Protein AF-A0A080WL32-F1 (afdb_monomer_lite)

Radius of gyration: 19.55 Å; chains: 1; bounding box: 49×32×61 Å

Foldseek 3Di:
DDPVPDEDPPDCVRQDDDDDDDDPFWDDWDFDPDDFAPPCVVVPCVPVPCRRTHDDDADPLQVQLCVCVVVVHQRDLPGLHQPDPNTGPDDLLSLLVSLLSVLVSLLVSVVVLLVVVVVVDPDDDDDPLDDPVVLVVLSVVLVVCSVVVVSVVSNVSSVVSSVSSSVVVVVSVVVVVPPDDPDD

Structure (mmCIF, N/CA/C/O backbone):
data_AF-A0A080WL32-F1
#
_entry.id   AF-A0A080WL32-F1
#
loop_
_atom_site.group_PDB
_atom_site.id
_atom_site.type_symbol
_atom_site.label_atom_id
_atom_site.label_alt_id
_atom_site.label_comp_id
_atom_site.label_asym_id
_atom_site.label_entity_id
_atom_site.label_seq_id
_atom_site.pdbx_PDB_ins_code
_atom_site.Cartn_x
_atom_site.Cartn_y
_atom_site.Cartn_z
_atom_site.occupancy
_atom_site.B_iso_or_equiv
_atom_site.auth_seq_id
_atom_site.auth_comp_id
_atom_site.auth_asym_id
_atom_site.auth_atom_id
_atom_site.pdbx_PDB_model_num
ATOM 1 N N . MET A 1 1 ? -21.936 8.148 -13.405 1.00 47.22 1 MET A N 1
ATOM 2 C CA . MET A 1 1 ? -22.671 8.215 -14.680 1.00 47.22 1 MET A CA 1
ATOM 3 C C . MET A 1 1 ? -23.287 9.597 -14.719 1.00 47.22 1 MET A C 1
ATOM 5 O O . MET A 1 1 ? -24.004 9.913 -13.778 1.00 47.22 1 MET A O 1
ATOM 9 N N . SER A 1 2 ? -22.956 10.442 -15.697 1.00 57.31 2 SER A N 1
ATOM 10 C CA . SER A 1 2 ? -23.552 11.784 -15.753 1.00 57.31 2 SER A CA 1
ATOM 11 C C . SER A 1 2 ? -25.041 11.688 -16.091 1.00 57.31 2 SER A C 1
ATOM 13 O O . SER A 1 2 ? -25.477 10.705 -16.697 1.00 57.31 2 SER A O 1
ATOM 15 N N . ASP A 1 3 ? -25.812 12.727 -15.767 1.00 60.00 3 ASP A N 1
ATOM 16 C CA . ASP A 1 3 ? -27.260 12.803 -16.043 1.00 60.00 3 ASP A CA 1
ATOM 17 C C . ASP A 1 3 ? -27.621 12.666 -17.539 1.00 60.00 3 ASP A C 1
ATOM 19 O O . ASP A 1 3 ? -28.784 12.504 -17.901 1.00 60.00 3 ASP A O 1
ATOM 23 N N . TRP A 1 4 ? -26.616 12.687 -18.419 1.00 64.69 4 TRP A N 1
ATOM 24 C CA . TRP A 1 4 ? -26.731 12.528 -19.870 1.00 64.69 4 TRP A CA 1
ATOM 25 C C . TRP A 1 4 ? -26.399 11.111 -20.363 1.00 64.69 4 TRP A C 1
ATOM 27 O O . TRP A 1 4 ? -26.363 10.877 -21.569 1.00 64.69 4 TRP A O 1
ATOM 37 N N . GLY A 1 5 ? -26.117 10.168 -19.458 1.00 66.19 5 GLY A N 1
ATOM 38 C CA . GLY A 1 5 ? -25.730 8.798 -19.808 1.00 66.19 5 GLY A CA 1
ATOM 39 C C . GLY A 1 5 ? -24.307 8.665 -20.366 1.00 66.19 5 GLY A C 1
ATOM 40 O O . GLY A 1 5 ? -23.972 7.620 -20.920 1.00 66.19 5 GLY A O 1
ATOM 41 N N . SER A 1 6 ? -23.462 9.695 -20.223 1.00 69.31 6 SER A N 1
ATOM 42 C CA . SER A 1 6 ? -22.046 9.629 -20.608 1.00 69.31 6 SER A CA 1
ATOM 43 C C . SER A 1 6 ? -21.233 8.872 -19.555 1.00 69.31 6 SER A C 1
ATOM 45 O O . SER A 1 6 ? -21.452 9.024 -18.347 1.00 69.31 6 SER A O 1
ATOM 47 N N . HIS A 1 7 ? -20.272 8.076 -20.021 1.00 72.69 7 HIS A N 1
ATOM 48 C CA . HIS A 1 7 ? -19.277 7.386 -19.207 1.00 72.69 7 HIS A CA 1
ATOM 49 C C . HIS A 1 7 ? -17.917 7.387 -19.916 1.00 72.69 7 HIS A C 1
ATOM 51 O O . HIS A 1 7 ? -17.834 7.567 -21.130 1.00 72.69 7 HIS A O 1
ATOM 57 N N . GLY A 1 8 ? -16.840 7.136 -19.168 1.00 70.00 8 GLY A N 1
ATOM 58 C CA . GLY A 1 8 ? -15.485 7.040 -19.727 1.00 70.00 8 GLY A CA 1
ATOM 59 C C . GLY A 1 8 ? -14.805 8.383 -20.006 1.00 70.00 8 GLY A C 1
ATOM 60 O O . GLY A 1 8 ? -13.678 8.401 -20.494 1.00 70.00 8 GLY A O 1
ATOM 61 N N . ASP A 1 9 ? -15.451 9.499 -19.669 1.00 68.38 9 ASP A N 1
ATOM 62 C CA . ASP A 1 9 ? -14.756 10.764 -19.466 1.00 68.38 9 ASP A CA 1
ATOM 63 C C . ASP A 1 9 ? -14.094 10.771 -18.071 1.00 68.38 9 ASP A C 1
ATOM 65 O O . ASP A 1 9 ? -14.461 10.016 -17.168 1.00 68.38 9 ASP A O 1
ATOM 69 N N . GLY A 1 10 ? -13.070 11.601 -17.882 1.00 72.12 10 GLY A N 1
ATOM 70 C CA . GLY A 1 10 ? -12.369 11.719 -16.599 1.00 72.12 10 GLY A CA 1
ATOM 71 C C . GLY A 1 10 ? -13.182 12.423 -15.505 1.00 72.12 10 GLY A C 1
ATOM 72 O O . GLY A 1 10 ? -12.593 12.879 -14.526 1.00 72.12 10 GLY A O 1
ATOM 73 N N . HIS A 1 11 ? -14.500 12.590 -15.676 1.00 75.31 11 HIS A N 1
ATOM 74 C CA . HIS A 1 11 ? -15.329 13.315 -14.722 1.00 75.31 11 HIS A CA 1
ATOM 75 C C . HIS A 1 11 ? -15.424 12.543 -13.391 1.00 75.31 11 HIS A C 1
ATOM 77 O O . HIS A 1 11 ? -15.569 11.316 -13.402 1.00 75.31 11 HIS A O 1
ATOM 83 N N . PRO A 1 12 ? -15.374 13.219 -12.227 1.00 73.19 12 PRO A N 1
ATOM 84 C CA . PRO A 1 12 ? -15.515 12.582 -10.915 1.00 73.19 12 PRO A CA 1
ATOM 85 C C . PRO A 1 12 ? -16.736 11.666 -10.791 1.00 73.19 12 PRO A C 1
ATOM 87 O O . PRO A 1 12 ? -16.605 10.539 -10.322 1.00 73.19 12 PRO A O 1
ATOM 90 N N . ASP A 1 13 ? -17.892 12.087 -11.304 1.00 72.69 13 ASP A N 1
ATOM 91 C CA . ASP A 1 13 ? -19.131 11.288 -11.272 1.00 72.69 13 ASP A CA 1
ATOM 92 C C . ASP A 1 13 ? -19.049 9.997 -12.096 1.00 72.69 13 ASP A C 1
ATOM 94 O O . ASP A 1 13 ? -19.879 9.099 -11.951 1.00 72.69 13 ASP A O 1
ATOM 98 N N . ASN A 1 14 ? -18.065 9.899 -12.987 1.00 74.31 14 ASN A N 1
ATOM 99 C CA . ASN A 1 14 ? -17.847 8.762 -13.875 1.00 74.31 14 ASN A CA 1
ATOM 100 C C . ASN A 1 14 ? -16.640 7.909 -13.466 1.00 74.31 14 ASN A C 1
ATOM 102 O O . ASN A 1 14 ? -16.443 6.834 -14.029 1.00 74.31 14 ASN A O 1
ATOM 106 N N . THR A 1 15 ? -15.860 8.356 -12.478 1.00 78.25 15 THR A N 1
ATOM 107 C CA . THR A 1 15 ? -14.614 7.704 -12.036 1.00 78.25 15 THR A CA 1
ATOM 108 C C . THR A 1 15 ? -14.616 7.331 -10.553 1.00 78.25 15 THR A C 1
ATOM 110 O O . THR A 1 15 ? -13.933 6.382 -10.159 1.00 78.25 15 THR A O 1
ATOM 113 N N . ARG A 1 16 ? -15.406 8.022 -9.720 1.00 84.88 16 ARG A N 1
ATOM 114 C CA . ARG A 1 16 ? -15.583 7.702 -8.300 1.00 84.88 16 ARG A CA 1
ATOM 115 C C . ARG A 1 16 ? -16.591 6.576 -8.144 1.00 84.88 16 ARG A C 1
ATOM 117 O O . ARG A 1 16 ? -17.715 6.653 -8.628 1.00 84.88 16 ARG A O 1
ATOM 124 N N . THR A 1 17 ? -16.187 5.525 -7.446 1.00 85.38 17 THR A N 1
ATOM 125 C CA . THR A 1 17 ? -17.046 4.389 -7.107 1.00 85.38 17 THR A CA 1
ATOM 126 C C . THR A 1 17 ? -16.922 4.128 -5.609 1.00 85.38 17 THR A C 1
ATOM 128 O O . THR A 1 17 ? -15.795 4.075 -5.113 1.00 85.38 17 THR A O 1
ATOM 131 N N . PRO A 1 18 ? -18.036 3.982 -4.871 1.00 88.12 18 PRO A N 1
ATOM 132 C CA . PRO A 1 18 ? -17.981 3.599 -3.466 1.00 88.12 18 PRO A CA 1
ATOM 133 C C . PRO A 1 18 ? -17.293 2.238 -3.290 1.00 88.12 18 PRO A C 1
ATOM 135 O O . PRO A 1 18 ? -17.613 1.282 -3.996 1.00 88.12 18 PRO A O 1
ATOM 138 N N . LEU A 1 19 ? -16.382 2.141 -2.320 1.00 90.06 19 LEU A N 1
ATOM 139 C CA . LEU A 1 19 ? -15.723 0.897 -1.921 1.00 90.06 19 LEU A CA 1
ATOM 140 C C . LEU A 1 19 ? -16.109 0.563 -0.478 1.00 90.06 19 LEU A C 1
ATOM 142 O O . LEU A 1 19 ? -15.916 1.375 0.424 1.00 90.06 19 LEU A O 1
ATOM 146 N N . ILE A 1 20 ? -16.629 -0.645 -0.258 1.00 90.38 20 ILE A N 1
ATOM 147 C CA . ILE A 1 20 ? -16.941 -1.176 1.073 1.00 90.38 20 ILE A CA 1
ATOM 148 C C . ILE A 1 20 ? -16.143 -2.460 1.263 1.00 90.38 20 ILE A C 1
ATOM 150 O O . ILE A 1 20 ? -16.181 -3.350 0.415 1.00 90.38 20 ILE A O 1
ATOM 154 N N . VAL A 1 21 ? -15.438 -2.559 2.388 1.00 91.94 21 VAL A N 1
ATOM 155 C CA . VAL A 1 21 ? -14.593 -3.706 2.731 1.00 91.94 21 VAL A CA 1
ATOM 156 C C . VAL A 1 21 ? -15.026 -4.231 4.098 1.00 91.94 21 VAL A C 1
ATOM 158 O O . VAL A 1 21 ? -15.239 -3.451 5.025 1.00 91.94 21 VAL A O 1
ATOM 161 N N . TRP A 1 22 ? -15.180 -5.547 4.232 1.00 94.06 22 TRP A N 1
ATOM 162 C CA . TRP A 1 22 ? -15.582 -6.202 5.478 1.00 94.06 22 TRP A CA 1
ATOM 163 C C . TRP A 1 22 ? -14.913 -7.573 5.606 1.00 94.06 22 TRP A C 1
ATOM 165 O O . TRP A 1 22 ? -14.520 -8.180 4.613 1.00 94.06 22 TRP A O 1
ATOM 175 N N . GLY A 1 23 ? -14.783 -8.068 6.835 1.00 93.94 23 GLY A N 1
ATOM 176 C CA . GLY A 1 23 ? -14.162 -9.360 7.125 1.00 93.94 23 GLY A CA 1
ATOM 177 C C . GLY A 1 23 ? -13.285 -9.313 8.372 1.00 93.94 23 GLY A C 1
ATOM 178 O O . GLY A 1 23 ? -13.064 -8.253 8.952 1.00 93.94 23 GLY A O 1
ATOM 179 N N . SER A 1 24 ? -12.782 -10.471 8.798 1.00 90.12 24 SER A N 1
ATOM 180 C CA . SER A 1 24 ? -11.979 -10.604 10.023 1.00 90.12 24 SER A CA 1
ATOM 181 C C . SER A 1 24 ? -10.596 -9.951 9.937 1.00 90.12 24 SER A C 1
ATOM 183 O O . SER A 1 24 ? -10.067 -9.541 10.964 1.00 90.12 24 SER A O 1
ATOM 185 N N . GLY A 1 25 ? -10.018 -9.845 8.736 1.00 92.88 25 GLY A N 1
ATOM 186 C CA . GLY A 1 25 ? -8.729 -9.182 8.492 1.00 92.88 25 GLY A CA 1
ATOM 187 C C . GLY A 1 25 ? -8.828 -7.672 8.253 1.00 92.88 25 GLY A C 1
ATOM 188 O O . GLY A 1 25 ? -7.810 -7.012 8.049 1.00 92.88 25 GLY A O 1
ATOM 189 N N . VAL A 1 26 ? -10.042 -7.115 8.261 1.00 96.50 26 VAL A N 1
ATOM 190 C CA . VAL A 1 26 ? -10.308 -5.713 7.920 1.00 96.50 26 VAL A CA 1
ATOM 191 C C . VAL A 1 26 ? -10.384 -4.874 9.193 1.00 96.50 26 VAL A C 1
ATOM 193 O O . VAL A 1 26 ? -10.956 -5.290 10.203 1.00 96.50 26 VAL A O 1
ATOM 196 N N . ALA A 1 27 ? -9.801 -3.678 9.157 1.00 95.62 27 ALA A N 1
ATOM 197 C CA . ALA A 1 27 ? -9.862 -2.736 10.263 1.00 95.62 27 ALA A CA 1
ATOM 198 C C . ALA A 1 27 ? -11.316 -2.342 10.559 1.00 95.62 27 ALA A C 1
ATOM 200 O O . ALA A 1 27 ? -12.125 -2.128 9.655 1.00 95.62 27 ALA A O 1
ATOM 201 N N . LYS A 1 28 ? -11.654 -2.204 11.846 1.00 94.75 28 LYS A N 1
ATOM 202 C CA . LYS A 1 28 ? -12.970 -1.685 12.232 1.00 94.75 28 LYS A CA 1
ATOM 203 C C . LYS A 1 28 ? -13.110 -0.219 11.797 1.00 94.75 28 LYS A C 1
ATOM 205 O O . LYS A 1 28 ? -12.125 0.519 11.886 1.00 94.75 28 LYS A O 1
ATOM 210 N N . PRO A 1 29 ? -14.323 0.229 11.417 1.00 93.06 29 PRO A N 1
ATOM 211 C CA . PRO A 1 29 ? -14.561 1.625 11.083 1.00 93.06 29 PRO A CA 1
ATOM 212 C C . PRO A 1 29 ? -14.143 2.549 12.227 1.00 93.06 29 PRO A C 1
ATOM 214 O O . PRO A 1 29 ? -14.486 2.318 13.390 1.00 93.06 29 PRO A O 1
ATOM 217 N N . ARG A 1 30 ? -13.411 3.614 11.897 1.00 93.75 30 ARG A N 1
ATOM 218 C CA . ARG A 1 30 ? -13.111 4.689 12.844 1.00 93.75 30 ARG A CA 1
ATOM 219 C C . ARG A 1 30 ? -14.250 5.693 12.805 1.00 93.75 30 ARG A C 1
ATOM 221 O O . ARG A 1 30 ? -14.601 6.170 11.732 1.00 93.75 30 ARG A O 1
ATOM 228 N N . THR A 1 31 ? -14.801 6.031 13.964 1.00 94.75 31 THR A N 1
ATOM 229 C CA . THR A 1 31 ? -15.885 7.013 14.080 1.00 94.75 31 THR A CA 1
ATOM 230 C C . THR A 1 31 ? -15.408 8.280 14.775 1.00 94.75 31 THR A C 1
ATOM 232 O O . THR A 1 31 ? -14.617 8.225 15.723 1.00 94.75 31 THR A O 1
ATOM 235 N N . ALA A 1 32 ? -15.898 9.433 14.326 1.00 93.00 32 ALA A N 1
ATOM 236 C CA . ALA A 1 32 ? -15.681 10.689 15.032 1.00 93.00 32 ALA A CA 1
ATOM 237 C C . ALA A 1 32 ? -16.458 10.686 16.358 1.00 93.00 32 ALA A C 1
ATOM 239 O O . ALA A 1 32 ? -17.593 10.221 16.431 1.00 93.00 32 ALA A O 1
ATOM 240 N N . LYS A 1 33 ? -15.849 11.212 17.429 1.00 90.38 33 LYS A N 1
ATOM 241 C CA . LYS A 1 33 ? -16.527 11.356 18.733 1.00 90.38 33 LYS A CA 1
ATOM 242 C C . LYS A 1 33 ? -17.577 12.470 18.729 1.00 90.38 33 LYS A C 1
ATOM 244 O O . LYS A 1 33 ? -18.491 12.451 19.545 1.00 90.38 33 LYS A O 1
ATOM 249 N N . SER A 1 34 ? -17.419 13.453 17.848 1.00 90.19 34 SER A N 1
ATOM 250 C CA . SER A 1 34 ? -18.315 14.595 17.703 1.00 90.19 34 SER A CA 1
ATOM 251 C C . SER A 1 34 ? -18.164 15.182 16.304 1.00 90.19 34 SER A C 1
ATOM 253 O O . SER A 1 34 ? -17.036 15.321 15.829 1.00 90.19 34 SER A O 1
ATOM 255 N N . GLY A 1 35 ? -19.272 15.599 15.694 1.00 88.12 35 GLY A N 1
ATOM 256 C CA . GLY A 1 35 ? -19.263 16.252 14.384 1.00 88.12 35 GLY A CA 1
ATOM 257 C C . GLY A 1 35 ? -19.033 15.285 13.220 1.00 88.12 35 GLY A C 1
ATOM 258 O O . GLY A 1 35 ? -19.137 14.069 13.381 1.00 88.12 35 GLY A O 1
ATOM 259 N N . LYS A 1 36 ? -18.735 15.853 12.047 1.00 92.00 36 LYS A N 1
ATOM 260 C CA . LYS A 1 36 ? -18.409 15.087 10.841 1.00 92.00 36 LYS A CA 1
ATOM 261 C C . LYS A 1 36 ? -16.982 14.554 10.916 1.00 92.00 36 LYS A C 1
ATOM 263 O O . LYS A 1 36 ? -16.066 15.270 11.322 1.00 92.00 36 LYS A O 1
ATOM 268 N N . ALA A 1 37 ? -16.806 13.302 10.524 1.00 94.31 37 ALA A N 1
ATOM 269 C CA . ALA A 1 37 ? -15.501 12.701 10.335 1.00 94.31 37 ALA A CA 1
ATOM 270 C C . ALA A 1 37 ? -14.790 13.307 9.103 1.00 94.31 37 ALA A C 1
ATOM 272 O O . ALA A 1 37 ? -15.456 13.836 8.210 1.00 94.31 37 ALA A O 1
ATOM 273 N N . PRO A 1 38 ? -13.447 13.243 9.042 1.00 93.00 38 PRO A N 1
ATOM 274 C CA . PRO A 1 38 ? -12.688 13.699 7.881 1.00 93.00 38 PRO A CA 1
ATOM 275 C C . PRO A 1 38 ? -13.017 12.924 6.604 1.00 93.00 38 PRO A C 1
ATOM 277 O O . PRO A 1 38 ? -13.355 11.737 6.657 1.00 93.00 38 PRO A O 1
ATOM 280 N N . GLY A 1 39 ? -12.823 13.585 5.463 1.00 90.38 39 GLY A N 1
ATOM 281 C CA . GLY A 1 39 ? -13.021 13.003 4.138 1.00 90.38 39 GLY A CA 1
ATOM 282 C C . GLY A 1 39 ? -14.447 13.168 3.616 1.00 90.38 39 GLY A C 1
ATOM 283 O O . GLY A 1 39 ? -14.837 12.480 2.692 1.00 90.38 39 GLY A O 1
ATOM 284 N N . HIS A 1 40 ? -15.252 14.057 4.191 1.00 92.12 40 HIS A N 1
ATOM 285 C CA . HIS A 1 40 ? -16.616 14.348 3.727 1.00 92.12 40 HIS A CA 1
ATOM 286 C C . HIS A 1 40 ? -16.802 15.810 3.293 1.00 92.12 40 HIS A C 1
ATOM 288 O O . HIS A 1 40 ? -17.923 16.254 3.040 1.00 92.12 40 HIS A O 1
ATOM 294 N N . GLU A 1 41 ? -15.713 16.576 3.221 1.00 91.75 41 GLU A N 1
ATOM 295 C CA . GLU A 1 41 ? -15.709 18.020 2.976 1.00 91.75 41 GLU A CA 1
ATOM 296 C C . GLU A 1 41 ? -16.177 18.379 1.558 1.00 91.75 41 GLU A C 1
ATOM 298 O O . GLU A 1 41 ? -16.667 19.483 1.333 1.00 91.75 41 GLU A O 1
ATOM 303 N N . ASP A 1 42 ? -16.066 17.440 0.615 1.00 90.12 42 ASP A N 1
ATOM 304 C CA . ASP A 1 42 ? -16.471 17.613 -0.783 1.00 90.12 42 ASP A CA 1
ATOM 305 C C . ASP A 1 42 ? -17.981 17.443 -1.025 1.00 90.12 42 ASP A C 1
ATOM 307 O O . ASP A 1 42 ? -18.451 17.664 -2.139 1.00 90.12 42 ASP A O 1
ATOM 311 N N . GLY A 1 43 ? -18.746 17.036 -0.006 1.00 89.88 43 GLY A N 1
ATOM 312 C CA . GLY A 1 43 ? -20.194 16.833 -0.095 1.00 89.88 43 GLY A CA 1
ATOM 313 C C . GLY A 1 43 ? -20.640 15.621 -0.924 1.00 89.88 43 GLY A C 1
ATOM 314 O O . GLY A 1 43 ? -21.838 15.335 -0.944 1.00 89.88 43 GLY A O 1
ATOM 315 N N . PHE A 1 44 ? -19.713 14.877 -1.543 1.00 87.25 44 PHE A N 1
ATOM 316 C CA . PHE A 1 44 ? -20.013 13.769 -2.463 1.00 87.25 44 PHE A CA 1
ATOM 317 C C . PHE A 1 44 ? -20.821 12.646 -1.804 1.00 87.25 44 PHE A C 1
ATOM 319 O O . PHE A 1 44 ? -21.657 12.019 -2.438 1.00 87.25 44 PHE A O 1
ATOM 326 N N . SER A 1 45 ? -20.579 12.409 -0.517 1.00 90.19 45 SER A N 1
ATOM 327 C CA . SER A 1 45 ? -21.221 11.353 0.271 1.00 90.19 45 SER A CA 1
ATOM 328 C C . SER A 1 45 ? -22.221 11.905 1.296 1.00 90.19 45 SER A C 1
ATOM 330 O O . SER A 1 45 ? -22.405 11.313 2.361 1.00 90.19 45 SER A O 1
ATOM 332 N N . SER A 1 46 ? -22.774 13.098 1.061 1.00 90.06 46 SER A N 1
ATOM 333 C CA . SER A 1 46 ? -23.624 13.794 2.040 1.00 90.06 46 SER A CA 1
ATOM 334 C C . SER A 1 46 ? -24.963 13.093 2.299 1.00 90.06 46 SER A C 1
ATOM 336 O O . SER A 1 46 ? -25.519 13.215 3.389 1.00 90.06 46 SER A O 1
ATOM 338 N N . ASP A 1 47 ? -25.449 12.321 1.334 1.00 91.56 47 ASP A N 1
ATOM 339 C CA . ASP A 1 47 ? -26.700 11.564 1.360 1.00 91.56 47 ASP A CA 1
ATOM 340 C C . ASP A 1 47 ? -26.535 10.116 1.855 1.00 91.56 47 ASP A C 1
ATOM 342 O O . ASP A 1 47 ? -27.526 9.440 2.127 1.00 91.56 47 ASP A O 1
ATOM 346 N N . TRP A 1 48 ? -25.298 9.641 2.043 1.00 91.31 48 TRP A N 1
ATOM 347 C CA . TRP A 1 48 ? -25.022 8.256 2.453 1.00 91.31 48 TRP A CA 1
ATOM 348 C C . TRP A 1 48 ? -25.316 7.989 3.931 1.00 91.31 48 TRP A C 1
ATOM 350 O O . TRP A 1 48 ? -25.362 6.834 4.339 1.00 91.31 48 TRP A O 1
ATOM 360 N N . GLN A 1 49 ? -25.497 9.041 4.741 1.00 93.19 49 GLN A N 1
ATOM 361 C CA . GLN A 1 49 ? -25.703 8.952 6.197 1.00 93.19 49 GLN A CA 1
ATOM 362 C C . GLN A 1 49 ? -24.522 8.291 6.944 1.00 93.19 49 GLN A C 1
ATOM 364 O O . GLN A 1 49 ? -24.687 7.708 8.014 1.00 93.19 49 GLN A O 1
ATOM 369 N N . LEU A 1 50 ? -23.310 8.404 6.387 1.00 93.31 50 LEU A N 1
ATOM 370 C CA . LEU A 1 50 ? -22.066 7.840 6.934 1.00 93.31 50 LEU A CA 1
ATOM 371 C C . LEU A 1 50 ? -21.049 8.911 7.356 1.00 93.31 50 LEU A C 1
ATOM 373 O O . LEU A 1 50 ? -19.900 8.586 7.623 1.00 93.31 50 LEU A O 1
ATOM 377 N N . ASP A 1 51 ? -21.459 10.175 7.459 1.00 94.00 51 ASP A N 1
ATOM 378 C CA . ASP A 1 51 ? -20.578 11.318 7.747 1.00 94.00 51 ASP A CA 1
ATOM 379 C C . ASP A 1 51 ? -19.934 11.301 9.146 1.00 94.00 51 ASP A C 1
ATOM 381 O O . ASP A 1 51 ? -19.055 12.107 9.437 1.00 94.00 51 ASP A O 1
ATOM 385 N N . HIS A 1 52 ? -20.343 10.376 10.013 1.00 94.75 52 HIS A N 1
ATOM 386 C CA . HIS A 1 52 ? -19.752 10.113 11.326 1.00 94.75 52 HIS A CA 1
ATOM 387 C C . HIS A 1 52 ? -18.612 9.072 11.287 1.00 94.75 52 HIS A C 1
ATOM 389 O O . HIS A 1 52 ? -17.934 8.867 12.300 1.00 94.75 52 HIS A O 1
ATOM 395 N N . ILE A 1 53 ? -18.389 8.412 10.145 1.00 94.62 53 ILE A N 1
ATOM 396 C CA . ILE A 1 53 ? -17.341 7.407 9.913 1.00 94.62 53 ILE A CA 1
ATOM 397 C C . ILE A 1 53 ? -16.240 8.036 9.061 1.00 94.62 53 ILE A C 1
ATOM 399 O O . ILE A 1 53 ? -16.527 8.756 8.125 1.00 94.62 53 ILE A O 1
ATOM 403 N N . TYR A 1 54 ? -14.969 7.770 9.357 1.00 94.31 54 TYR A N 1
ATOM 404 C CA . TYR A 1 54 ? -13.863 8.288 8.545 1.00 94.31 54 TYR A CA 1
ATOM 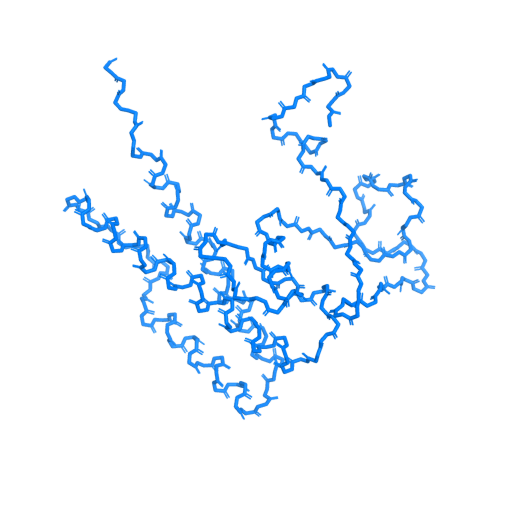405 C C . TYR A 1 54 ? -13.940 7.741 7.112 1.00 94.31 54 TYR A C 1
ATOM 407 O O . TYR A 1 54 ? -13.916 6.522 6.919 1.00 94.31 54 TYR A O 1
ATOM 415 N N . ARG A 1 55 ? -13.973 8.633 6.112 1.00 93.00 55 ARG A N 1
ATOM 416 C CA . ARG A 1 55 ? -13.852 8.250 4.700 1.00 93.00 55 ARG A CA 1
ATOM 417 C C . ARG A 1 55 ? -12.382 8.108 4.329 1.00 93.00 55 ARG A C 1
ATOM 419 O O . ARG A 1 55 ? -11.575 9.006 4.565 1.00 93.00 55 ARG A O 1
ATOM 426 N N . HIS A 1 56 ? -12.044 6.975 3.728 1.00 91.06 56 HIS A N 1
ATOM 427 C CA . HIS A 1 56 ? -10.730 6.729 3.152 1.00 91.06 56 HIS A CA 1
ATOM 428 C C . HIS A 1 56 ? -10.870 6.656 1.635 1.00 91.06 56 HIS A C 1
ATOM 430 O O . HIS A 1 56 ? -11.443 5.699 1.118 1.00 91.06 56 HIS A O 1
ATOM 436 N N . ASP A 1 57 ? -10.361 7.673 0.942 1.00 89.94 57 ASP A N 1
ATOM 437 C CA . ASP A 1 57 ? -10.300 7.676 -0.517 1.00 89.94 57 ASP A CA 1
ATOM 438 C C . ASP A 1 57 ? -9.127 6.805 -0.981 1.00 89.94 57 ASP A C 1
ATOM 440 O O . ASP A 1 57 ? -8.051 6.805 -0.382 1.00 89.94 57 ASP A O 1
ATOM 444 N N . VAL A 1 58 ? -9.367 6.029 -2.034 1.00 89.19 58 VAL A N 1
ATOM 445 C CA . VAL A 1 58 ? -8.480 4.965 -2.512 1.00 89.19 58 VAL A CA 1
ATOM 446 C C . VAL A 1 58 ? -8.312 5.101 -4.020 1.00 89.19 58 VAL A C 1
ATOM 448 O O . VAL A 1 58 ? -9.292 5.360 -4.725 1.00 89.19 58 VAL A O 1
ATOM 451 N N . ALA A 1 59 ? -7.094 4.909 -4.536 1.00 88.19 59 ALA A N 1
ATOM 452 C CA . ALA A 1 59 ? -6.898 4.829 -5.976 1.00 88.19 59 ALA A CA 1
ATOM 453 C C . ALA A 1 59 ? -7.326 3.448 -6.491 1.00 88.19 59 ALA A C 1
ATOM 455 O O . ALA A 1 59 ? -7.096 2.426 -5.851 1.00 88.19 59 ALA A O 1
ATOM 456 N N . GLN A 1 60 ? -7.917 3.391 -7.689 1.00 84.44 60 GLN A N 1
ATOM 457 C CA . GLN A 1 60 ? -8.395 2.125 -8.266 1.00 84.44 60 GLN A CA 1
ATOM 458 C C . GLN A 1 60 ? -7.285 1.063 -8.383 1.00 84.44 60 GLN A C 1
ATOM 460 O O . GLN A 1 60 ? -7.559 -0.127 -8.241 1.00 84.44 60 GLN A O 1
ATOM 465 N N . ALA A 1 61 ? -6.034 1.492 -8.593 1.00 85.56 61 ALA A N 1
ATOM 466 C CA . ALA A 1 61 ? -4.873 0.606 -8.674 1.00 85.56 61 ALA A CA 1
ATOM 467 C C . ALA A 1 61 ? -4.574 -0.130 -7.353 1.00 85.56 61 ALA A C 1
ATOM 469 O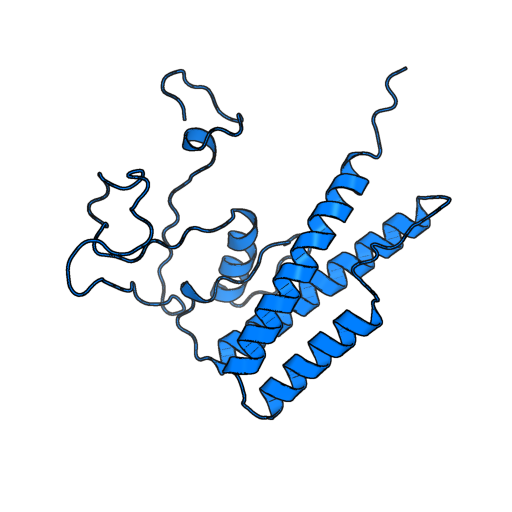 O . ALA A 1 61 ? -4.079 -1.254 -7.385 1.00 85.56 61 ALA A O 1
ATOM 470 N N . ASP A 1 62 ? -4.924 0.456 -6.207 1.00 90.12 62 ASP A N 1
ATOM 471 C CA . ASP A 1 62 ? -4.590 -0.067 -4.873 1.00 90.12 62 ASP A CA 1
ATOM 472 C C . ASP A 1 62 ? -5.506 -1.224 -4.443 1.00 90.12 62 ASP A C 1
ATOM 474 O O . ASP A 1 62 ? -5.164 -2.022 -3.566 1.00 90.12 62 ASP A O 1
ATOM 478 N N . ILE A 1 63 ? -6.674 -1.357 -5.085 1.00 91.56 63 ILE A N 1
ATOM 479 C CA . ILE A 1 63 ? -7.686 -2.368 -4.744 1.00 91.56 63 ILE A CA 1
ATOM 480 C C . ILE A 1 63 ? -7.118 -3.782 -4.909 1.00 91.56 63 ILE A C 1
ATOM 482 O O . ILE A 1 63 ? -7.352 -4.643 -4.062 1.00 91.56 63 ILE A O 1
ATOM 486 N N . ALA A 1 64 ? -6.340 -4.018 -5.967 1.00 91.75 64 ALA A N 1
ATOM 487 C CA . ALA A 1 64 ? -5.746 -5.324 -6.236 1.00 91.75 64 ALA A CA 1
ATOM 488 C C . ALA A 1 64 ? -4.771 -5.745 -5.122 1.00 91.75 64 ALA A C 1
ATOM 490 O O . ALA A 1 64 ? -4.817 -6.887 -4.660 1.00 91.75 64 ALA A O 1
ATOM 491 N N . SER A 1 65 ? -3.947 -4.808 -4.642 1.00 92.56 65 SER A N 1
ATOM 492 C CA . SER A 1 65 ? -3.016 -5.041 -3.534 1.00 92.56 65 SER A CA 1
ATOM 493 C C . SER A 1 65 ? -3.757 -5.317 -2.221 1.00 92.56 65 SER A C 1
ATOM 495 O O . SER A 1 65 ? -3.407 -6.253 -1.500 1.00 92.56 65 SER A O 1
ATOM 497 N N . LEU A 1 66 ? -4.834 -4.577 -1.936 1.00 93.69 66 LEU A N 1
ATOM 498 C CA . LEU A 1 66 ? -5.679 -4.826 -0.764 1.00 93.69 66 LEU A CA 1
ATOM 499 C C . LEU A 1 66 ? -6.342 -6.213 -0.809 1.00 93.69 66 LEU A C 1
ATOM 501 O O . LEU A 1 66 ? -6.322 -6.941 0.185 1.00 93.69 66 LEU A O 1
ATOM 505 N N . MET A 1 67 ? -6.918 -6.593 -1.953 1.00 94.12 67 MET A N 1
ATOM 506 C CA . MET A 1 67 ? -7.578 -7.890 -2.125 1.00 94.12 67 MET A CA 1
ATOM 507 C C . MET A 1 67 ? -6.602 -9.056 -1.966 1.00 94.12 67 MET A C 1
ATOM 509 O O . MET A 1 67 ? -6.923 -10.013 -1.262 1.00 94.12 67 MET A O 1
ATOM 513 N N . ALA A 1 68 ? -5.421 -8.971 -2.585 1.00 94.12 68 ALA A N 1
ATOM 514 C CA . ALA A 1 68 ? -4.398 -10.008 -2.482 1.00 94.12 68 ALA A CA 1
ATOM 515 C C . ALA A 1 68 ? -3.974 -10.230 -1.026 1.00 94.12 68 ALA A C 1
ATOM 517 O O . ALA A 1 68 ? -4.002 -11.363 -0.545 1.00 94.12 68 ALA A O 1
ATOM 518 N N . TYR A 1 69 ? -3.702 -9.145 -0.292 1.00 95.00 69 TYR A N 1
ATOM 519 C CA . TYR A 1 69 ? -3.344 -9.232 1.121 1.00 95.00 69 TYR A CA 1
ATOM 520 C C . TYR A 1 69 ? -4.448 -9.879 1.968 1.00 95.00 69 TYR A C 1
ATOM 522 O O . TYR A 1 69 ? -4.183 -10.811 2.725 1.00 95.00 69 TYR A O 1
ATOM 530 N N . LEU A 1 70 ? -5.699 -9.422 1.828 1.00 94.50 70 LEU A N 1
ATOM 531 C CA . LEU A 1 70 ? -6.826 -9.948 2.610 1.00 94.50 70 LEU A CA 1
ATOM 532 C C . LEU A 1 70 ? -7.139 -11.418 2.292 1.00 94.50 70 LEU A C 1
ATOM 534 O O . LEU A 1 70 ? -7.596 -12.146 3.171 1.00 94.50 70 LEU A O 1
ATOM 538 N N . ALA A 1 71 ? -6.888 -11.854 1.056 1.00 94.25 71 ALA A N 1
ATOM 539 C CA . ALA A 1 71 ? -7.052 -13.239 0.628 1.00 94.25 71 ALA A CA 1
ATOM 540 C C . ALA A 1 71 ? -5.850 -14.138 0.983 1.00 94.25 71 ALA A C 1
ATOM 542 O O . ALA A 1 71 ? -5.925 -15.348 0.772 1.00 94.25 71 ALA A O 1
ATOM 543 N N . GLY A 1 72 ? -4.757 -13.575 1.513 1.00 93.31 72 GLY A N 1
ATOM 544 C CA . GLY A 1 72 ? -3.524 -14.314 1.792 1.00 93.31 72 GLY A CA 1
ATOM 545 C C . GLY A 1 72 ? -2.811 -14.798 0.526 1.00 93.31 72 GLY A C 1
ATOM 546 O O . GLY A 1 72 ? -2.207 -15.868 0.536 1.00 93.31 72 GLY A O 1
ATOM 547 N N . LEU A 1 73 ? -2.926 -14.041 -0.565 1.00 94.00 73 LEU A N 1
ATOM 548 C CA . LEU A 1 73 ? -2.311 -14.329 -1.857 1.00 94.00 73 LEU A CA 1
ATOM 549 C C . LEU A 1 73 ? -1.053 -13.480 -2.065 1.00 94.00 73 LEU A C 1
ATOM 551 O O . LEU A 1 73 ? -0.874 -12.434 -1.441 1.00 94.00 73 LEU A O 1
ATOM 555 N N . GLU A 1 74 ? -0.202 -13.921 -2.989 1.00 89.50 74 GLU A N 1
ATOM 556 C CA . GLU A 1 74 ? 0.891 -13.102 -3.517 1.00 89.50 74 GLU A CA 1
ATOM 557 C C . GLU A 1 74 ? 0.333 -11.853 -4.217 1.00 89.50 74 G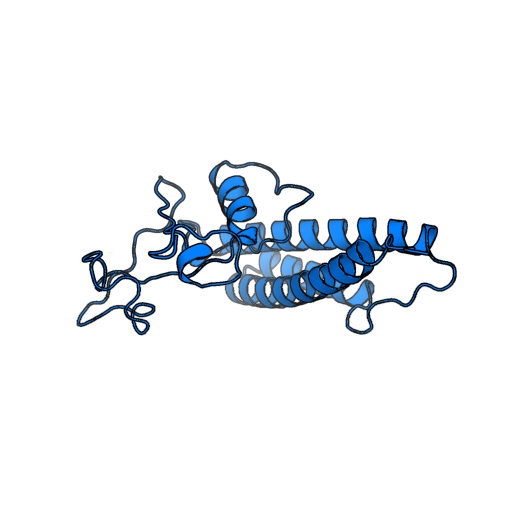LU A C 1
ATOM 559 O O . GLU A 1 74 ? -0.774 -11.873 -4.772 1.00 89.50 74 GLU A O 1
ATOM 564 N N . PHE A 1 75 ? 1.088 -10.751 -4.194 1.00 88.25 75 PHE A N 1
ATOM 565 C CA . PHE A 1 75 ? 0.657 -9.544 -4.892 1.00 88.25 75 PHE A CA 1
ATOM 566 C C . PHE A 1 75 ? 0.630 -9.784 -6.409 1.00 88.25 75 PHE A C 1
ATOM 568 O O . PHE A 1 75 ? 1.505 -10.463 -6.945 1.00 88.25 75 PHE A O 1
ATOM 575 N N . PRO A 1 76 ? -0.356 -9.232 -7.137 1.00 83.50 76 PRO A N 1
ATOM 576 C CA . PRO A 1 76 ? -0.436 -9.446 -8.574 1.00 83.50 76 PRO A CA 1
ATOM 577 C C . PRO A 1 76 ? 0.756 -8.810 -9.294 1.00 83.50 76 PRO A C 1
ATOM 579 O O . PRO A 1 76 ? 1.028 -7.628 -9.105 1.00 83.50 76 PRO A O 1
ATOM 582 N N . VAL A 1 77 ? 1.380 -9.549 -10.214 1.00 73.56 77 VAL A N 1
ATOM 583 C CA . VAL A 1 77 ? 2.539 -9.084 -11.004 1.00 73.56 77 VAL A CA 1
ATOM 584 C C . VAL A 1 77 ? 2.260 -7.842 -11.863 1.00 73.56 77 VAL A C 1
ATOM 586 O O . VAL A 1 77 ? 3.175 -7.153 -12.269 1.00 73.56 77 VAL A O 1
ATOM 589 N N . ASN A 1 78 ? 1.001 -7.501 -12.144 1.00 73.81 78 ASN A N 1
ATOM 590 C CA . ASN A 1 78 ? 0.648 -6.265 -12.859 1.00 73.81 78 ASN A CA 1
ATOM 591 C C . ASN A 1 78 ? 0.045 -5.195 -11.936 1.00 73.81 78 ASN A C 1
ATOM 593 O O . ASN A 1 78 ? -0.563 -4.238 -12.418 1.00 73.81 78 ASN A O 1
ATOM 597 N N . SER A 1 79 ? 0.171 -5.366 -10.618 1.00 77.94 79 SER A N 1
ATOM 598 C CA . SER A 1 79 ? -0.266 -4.367 -9.650 1.00 77.94 79 SER A CA 1
ATOM 599 C C . SER A 1 79 ? 0.773 -3.260 -9.539 1.00 77.94 79 SER A C 1
ATOM 601 O O . SER A 1 79 ? 1.953 -3.510 -9.309 1.00 77.94 79 SER A O 1
ATOM 603 N N . VAL A 1 80 ? 0.305 -2.024 -9.664 1.00 77.81 80 VAL A N 1
ATOM 604 C CA . VAL A 1 80 ? 1.077 -0.809 -9.354 1.00 77.81 80 VAL A CA 1
ATOM 605 C C . VAL A 1 80 ? 0.544 -0.126 -8.094 1.00 77.81 80 VAL A C 1
ATOM 607 O O . VAL A 1 80 ? 0.849 1.034 -7.838 1.00 77.81 80 VAL A O 1
ATOM 610 N N . GLY A 1 81 ? -0.326 -0.828 -7.363 1.00 84.44 81 GLY A N 1
ATOM 611 C CA . GLY A 1 81 ? -1.073 -0.297 -6.237 1.00 84.44 81 GLY A CA 1
ATOM 612 C C . GLY A 1 81 ? -0.342 -0.432 -4.910 1.00 84.44 81 GLY A C 1
ATOM 613 O O . GLY A 1 81 ? 0.279 -1.464 -4.625 1.00 84.44 81 GLY A O 1
ATOM 614 N N . GLU A 1 82 ? -0.496 0.585 -4.074 1.00 90.31 82 GLU A N 1
ATOM 615 C CA . GLU A 1 82 ? 0.016 0.627 -2.707 1.00 90.31 82 GLU A CA 1
ATOM 616 C C . GLU A 1 82 ? -0.922 -0.149 -1.770 1.00 90.31 82 GLU A C 1
ATOM 618 O O . GLU A 1 82 ? -2.149 -0.089 -1.880 1.00 90.31 82 GLU A O 1
ATOM 623 N N . LEU A 1 83 ? -0.365 -0.909 -0.825 1.00 92.19 83 LEU A N 1
ATOM 624 C CA . LEU A 1 83 ? -1.173 -1.597 0.178 1.00 92.19 83 LEU A CA 1
ATOM 625 C C . LEU A 1 83 ? -1.759 -0.602 1.196 1.00 92.19 83 LEU A C 1
ATOM 627 O O . LEU A 1 83 ? -1.050 0.045 1.964 1.00 92.19 83 LEU A O 1
ATOM 631 N N . LEU A 1 84 ? -3.088 -0.547 1.266 1.00 91.25 84 LEU A N 1
ATOM 632 C CA . LEU A 1 84 ? -3.829 0.426 2.070 1.00 91.25 84 LEU A CA 1
ATOM 633 C C . LEU A 1 84 ? -3.906 0.026 3.551 1.00 91.25 84 LEU A C 1
ATOM 635 O O . LEU A 1 84 ? -4.863 -0.616 3.993 1.00 91.25 84 LEU A O 1
ATOM 639 N N . LEU A 1 85 ? -2.927 0.452 4.351 1.00 93.00 85 LEU A N 1
ATOM 640 C CA . LEU A 1 85 ? -2.845 0.088 5.772 1.00 93.00 85 LEU A CA 1
ATOM 641 C C . LEU A 1 85 ? -4.060 0.494 6.619 1.00 93.00 85 LEU A C 1
ATOM 643 O O . LEU A 1 85 ? -4.345 -0.162 7.625 1.00 93.00 85 LEU A O 1
ATOM 647 N N . SER A 1 86 ? -4.786 1.549 6.233 1.00 91.50 86 SER A N 1
ATOM 648 C CA . SER A 1 86 ? -5.993 2.010 6.938 1.00 91.50 86 SER A CA 1
ATOM 649 C C . SER A 1 86 ? -7.120 0.975 6.941 1.00 91.50 86 SER A C 1
ATOM 651 O O . SER A 1 86 ? -7.956 0.998 7.842 1.00 91.50 86 SER A O 1
ATOM 653 N N . PHE A 1 87 ? -7.121 0.049 5.980 1.00 93.56 87 PHE A N 1
ATOM 654 C CA . PHE A 1 87 ? -8.113 -1.017 5.865 1.00 93.56 87 PHE A CA 1
ATOM 655 C C . PHE A 1 87 ? -7.693 -2.304 6.581 1.00 93.56 87 PHE A C 1
ATOM 657 O O . PHE A 1 87 ? -8.498 -3.228 6.670 1.00 93.56 87 PHE A O 1
ATOM 664 N N . LEU A 1 88 ? -6.470 -2.395 7.113 1.00 95.50 88 LEU A N 1
ATOM 665 C CA . LEU A 1 88 ? -5.934 -3.643 7.660 1.00 95.50 88 LEU A CA 1
ATOM 666 C C . LEU A 1 88 ? -6.117 -3.740 9.176 1.00 95.50 88 LEU A C 1
ATOM 668 O O . LEU A 1 88 ? -5.565 -2.951 9.948 1.00 95.50 88 LEU A O 1
ATOM 672 N N . GLY A 1 89 ? -6.835 -4.775 9.610 1.00 95.75 89 GLY A N 1
ATOM 673 C CA . GLY A 1 89 ? -6.980 -5.174 11.011 1.00 95.75 89 GLY A CA 1
ATOM 674 C C . GLY A 1 89 ? -5.761 -5.949 11.518 1.00 95.75 89 GLY A C 1
ATOM 675 O O . GLY A 1 89 ? -5.917 -7.028 12.079 1.00 95.75 89 GLY A O 1
ATOM 676 N N . ALA A 1 90 ? -4.558 -5.425 11.278 1.00 95.56 90 ALA A N 1
ATOM 677 C CA . ALA A 1 90 ? -3.282 -6.104 11.504 1.00 95.56 90 ALA A CA 1
ATOM 678 C C . ALA A 1 90 ? -2.378 -5.338 12.486 1.00 95.56 90 ALA A C 1
ATOM 680 O O . ALA A 1 90 ? -2.526 -4.121 12.660 1.00 95.56 90 ALA A O 1
ATOM 681 N N . THR A 1 91 ? -1.435 -6.047 13.114 1.00 96.94 91 THR A N 1
ATOM 682 C CA . THR A 1 91 ? -0.396 -5.440 13.963 1.00 96.94 91 THR A CA 1
ATOM 683 C C . THR A 1 91 ? 0.595 -4.634 13.125 1.00 96.94 91 THR A C 1
ATOM 685 O O . THR A 1 91 ? 0.723 -4.852 11.919 1.00 96.94 91 THR A O 1
ATOM 688 N N . ASP A 1 92 ? 1.335 -3.721 13.751 1.00 97.31 92 ASP A N 1
ATOM 689 C CA . ASP A 1 92 ? 2.325 -2.911 13.030 1.00 97.31 92 ASP A CA 1
ATOM 690 C C . ASP A 1 92 ? 3.452 -3.769 12.439 1.00 97.31 92 ASP A C 1
ATOM 692 O O . ASP A 1 92 ? 3.902 -3.502 11.331 1.00 97.31 92 ASP A O 1
ATOM 696 N N . GLU A 1 93 ? 3.827 -4.869 13.097 1.00 97.88 93 GLU A N 1
ATOM 697 C CA . GLU A 1 93 ? 4.745 -5.866 12.534 1.00 97.88 93 GLU A CA 1
ATOM 698 C C . GLU A 1 93 ? 4.210 -6.455 11.221 1.00 97.88 93 GLU A C 1
ATOM 700 O O . GLU A 1 93 ? 4.917 -6.506 10.212 1.00 97.88 93 GLU A O 1
ATOM 705 N N . GLN A 1 94 ? 2.950 -6.904 11.223 1.00 97.12 94 GLN A N 1
ATOM 706 C CA . GLN A 1 94 ? 2.316 -7.487 10.041 1.00 97.12 94 GLN A CA 1
ATOM 707 C C . GLN A 1 94 ? 2.202 -6.459 8.915 1.00 97.12 94 GLN A C 1
ATOM 709 O O . GLN A 1 94 ? 2.454 -6.797 7.760 1.00 97.12 94 GLN A O 1
ATOM 714 N N . LYS A 1 95 ? 1.864 -5.208 9.246 1.00 97.31 95 LYS A N 1
ATOM 715 C CA . LYS A 1 95 ? 1.790 -4.101 8.286 1.00 97.31 95 LYS A CA 1
ATOM 716 C C . LYS A 1 95 ? 3.158 -3.772 7.692 1.00 97.31 95 LYS A C 1
ATOM 718 O O . LYS A 1 95 ? 3.266 -3.679 6.475 1.00 97.31 95 LYS A O 1
ATOM 723 N N . ALA A 1 96 ? 4.199 -3.665 8.519 1.00 97.94 96 ALA A N 1
ATOM 724 C CA . ALA A 1 96 ? 5.563 -3.395 8.071 1.00 97.94 96 ALA A CA 1
ATOM 725 C C . ALA A 1 96 ? 6.066 -4.486 7.113 1.00 97.94 96 ALA A C 1
ATOM 727 O O . ALA A 1 96 ? 6.563 -4.188 6.028 1.00 97.94 96 ALA A O 1
ATOM 728 N N . LYS A 1 97 ? 5.868 -5.761 7.475 1.00 97.25 97 LYS A N 1
ATOM 729 C CA . LYS A 1 97 ? 6.218 -6.901 6.615 1.00 97.25 97 LYS A CA 1
ATOM 730 C C . LYS A 1 97 ? 5.443 -6.876 5.299 1.00 97.25 97 LYS A C 1
ATOM 732 O O . LYS A 1 97 ? 6.035 -7.073 4.243 1.00 97.25 97 LYS A O 1
ATOM 737 N N . ALA A 1 98 ? 4.141 -6.604 5.351 1.00 96.00 98 ALA A N 1
ATOM 738 C CA . ALA A 1 98 ? 3.297 -6.546 4.163 1.00 96.00 98 ALA A CA 1
ATOM 739 C C . ALA A 1 98 ? 3.708 -5.422 3.201 1.00 96.00 98 ALA A C 1
ATOM 741 O O . ALA A 1 98 ? 3.786 -5.658 1.996 1.00 96.00 98 ALA A O 1
ATOM 742 N N . LEU A 1 99 ? 4.024 -4.231 3.722 1.00 95.81 99 LEU A N 1
ATOM 743 C CA . LEU A 1 99 ? 4.523 -3.125 2.906 1.00 95.81 99 LEU A CA 1
ATOM 744 C C . LEU A 1 99 ? 5.894 -3.418 2.304 1.00 95.81 99 LEU A C 1
ATOM 746 O O . LEU A 1 99 ? 6.108 -3.102 1.137 1.00 95.81 99 LEU A O 1
ATOM 750 N N . LEU A 1 100 ? 6.806 -4.051 3.050 1.00 96.69 100 LEU A N 1
ATOM 751 C CA . LEU A 1 100 ? 8.102 -4.452 2.500 1.00 96.69 100 LEU A CA 1
ATOM 752 C C . LEU A 1 100 ? 7.927 -5.417 1.319 1.00 96.69 100 LEU A C 1
ATOM 754 O O . LEU A 1 100 ? 8.596 -5.257 0.299 1.00 96.69 100 LEU A O 1
ATOM 758 N N . VAL A 1 101 ? 7.020 -6.394 1.430 1.00 95.44 101 VAL A N 1
ATOM 759 C CA . VAL A 1 101 ? 6.709 -7.309 0.320 1.00 95.44 101 VAL A CA 1
ATOM 760 C C . VAL A 1 101 ? 6.101 -6.538 -0.854 1.00 95.44 101 VAL A C 1
ATOM 762 O O . VAL A 1 101 ? 6.595 -6.665 -1.968 1.00 95.44 101 VAL A O 1
ATOM 765 N N . ASN A 1 102 ? 5.109 -5.674 -0.620 1.00 94.50 102 ASN A N 1
ATOM 766 C CA . ASN A 1 102 ? 4.512 -4.852 -1.679 1.00 94.50 102 ASN A CA 1
ATOM 767 C C . ASN A 1 102 ? 5.560 -3.971 -2.391 1.0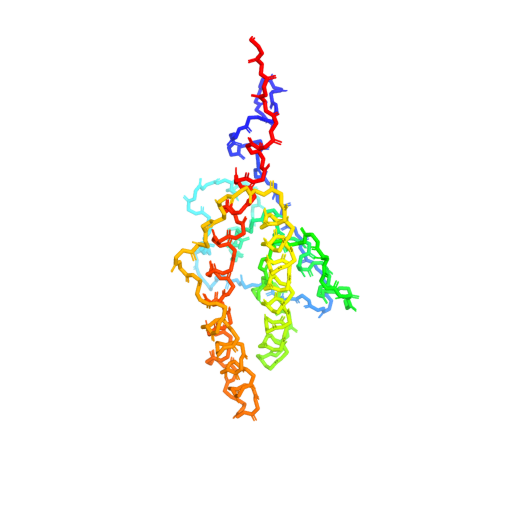0 94.50 102 ASN A C 1
ATOM 769 O O . ASN A 1 102 ? 5.565 -3.897 -3.617 1.00 94.50 102 ASN A O 1
ATOM 773 N N . ALA A 1 103 ? 6.496 -3.373 -1.649 1.00 93.25 103 ALA A N 1
ATOM 774 C CA . ALA A 1 103 ? 7.576 -2.565 -2.212 1.00 93.25 103 ALA A CA 1
ATOM 775 C C . ALA A 1 103 ? 8.564 -3.394 -3.044 1.00 93.25 103 ALA A C 1
ATOM 777 O O . ALA A 1 103 ? 8.990 -2.946 -4.109 1.00 93.25 103 ALA A O 1
ATOM 778 N N . ARG A 1 104 ? 8.915 -4.605 -2.589 1.00 93.38 104 ARG A N 1
ATOM 779 C CA . ARG A 1 104 ? 9.768 -5.537 -3.344 1.00 93.38 104 ARG A CA 1
ATOM 780 C C . ARG A 1 104 ? 9.114 -5.949 -4.662 1.00 93.38 104 ARG A C 1
ATOM 782 O O . ARG A 1 104 ? 9.782 -5.922 -5.687 1.00 93.38 104 ARG A O 1
ATOM 789 N N . GLU A 1 105 ? 7.821 -6.251 -4.646 1.00 90.94 105 GLU A N 1
ATOM 790 C CA . GLU A 1 105 ? 7.067 -6.639 -5.845 1.00 90.94 105 GLU A CA 1
ATOM 791 C C . GLU A 1 105 ? 7.037 -5.520 -6.893 1.00 90.94 105 GLU A C 1
ATOM 793 O O . GLU A 1 105 ? 7.405 -5.734 -8.049 1.00 90.94 105 GLU A O 1
ATOM 798 N N . ILE A 1 106 ? 6.694 -4.290 -6.488 1.00 88.56 106 ILE A N 1
ATOM 799 C CA . ILE A 1 106 ? 6.699 -3.142 -7.410 1.00 88.56 106 ILE A CA 1
ATOM 800 C C . ILE A 1 106 ? 8.119 -2.871 -7.934 1.00 88.56 106 ILE A C 1
ATOM 802 O O . ILE A 1 106 ? 8.296 -2.536 -9.108 1.00 88.56 106 ILE A O 1
ATOM 806 N N . TRP A 1 107 ? 9.145 -3.043 -7.093 1.00 89.81 107 TRP A N 1
ATOM 807 C CA . TRP A 1 107 ? 10.536 -2.885 -7.512 1.00 89.81 107 TRP A CA 1
ATOM 808 C C . TRP A 1 107 ? 10.962 -3.914 -8.561 1.00 89.81 107 TRP A C 1
ATOM 810 O O . TRP A 1 107 ? 11.512 -3.538 -9.597 1.00 89.81 107 TRP A O 1
ATOM 820 N N . GLU A 1 108 ? 10.677 -5.196 -8.346 1.00 88.19 108 GLU A N 1
ATOM 821 C CA . GLU A 1 108 ? 11.016 -6.237 -9.318 1.00 88.19 108 GLU A CA 1
ATOM 822 C C . GLU A 1 108 ? 10.271 -6.037 -10.639 1.00 88.19 108 GLU A C 1
ATOM 824 O O . GLU A 1 108 ? 10.863 -6.173 -11.715 1.00 88.19 108 GLU A O 1
ATOM 829 N N . MET A 1 109 ? 9.013 -5.599 -10.579 1.00 85.19 109 MET A N 1
ATOM 830 C CA . MET A 1 109 ? 8.262 -5.244 -11.778 1.00 85.19 109 MET A CA 1
ATOM 831 C C . MET A 1 109 ? 8.884 -4.087 -12.550 1.00 85.19 109 MET A C 1
ATOM 833 O O . MET A 1 109 ? 9.007 -4.167 -13.776 1.00 85.19 109 MET A O 1
ATOM 837 N N . TYR A 1 110 ? 9.335 -3.042 -11.857 1.00 85.06 110 TYR A N 1
ATOM 838 C CA . TYR A 1 110 ? 10.083 -1.962 -12.490 1.00 85.06 110 TYR A CA 1
ATOM 839 C C . TYR A 1 110 ? 11.348 -2.495 -13.183 1.00 85.06 110 TYR A C 1
ATOM 841 O O . TYR A 1 110 ? 11.563 -2.204 -14.359 1.00 85.06 110 TYR A O 1
ATOM 849 N N . ARG A 1 111 ? 12.150 -3.329 -12.505 1.00 86.94 111 ARG A N 1
ATOM 850 C CA . ARG A 1 111 ? 13.404 -3.880 -13.058 1.00 86.94 111 ARG A CA 1
ATOM 851 C C . ARG A 1 111 ? 13.185 -4.749 -14.291 1.00 86.94 111 ARG A C 1
ATOM 853 O O . ARG A 1 111 ? 14.015 -4.766 -15.201 1.00 86.94 111 ARG A O 1
ATOM 860 N N . ILE A 1 112 ? 12.102 -5.524 -14.323 1.00 87.06 112 ILE A N 1
ATOM 861 C CA . ILE A 1 112 ? 11.736 -6.333 -15.492 1.00 87.06 112 ILE A CA 1
ATOM 862 C C . ILE A 1 112 ? 11.384 -5.414 -16.664 1.00 87.06 112 ILE A C 1
ATOM 864 O O . ILE A 1 112 ? 12.018 -5.506 -17.716 1.00 87.06 112 ILE A O 1
ATOM 868 N N . LYS A 1 113 ? 10.459 -4.469 -16.457 1.00 84.06 113 LYS A N 1
ATOM 869 C CA . LYS A 1 113 ? 10.022 -3.526 -17.497 1.00 84.06 113 LYS A CA 1
ATOM 870 C C . LYS A 1 113 ? 11.164 -2.640 -18.005 1.00 84.06 113 LYS A C 1
ATOM 872 O O . LYS A 1 113 ? 11.231 -2.336 -19.194 1.00 84.06 113 LYS A O 1
ATOM 877 N N . GLU A 1 114 ? 12.071 -2.218 -17.127 1.00 85.19 114 GLU A N 1
ATOM 878 C CA . GLU A 1 114 ? 13.254 -1.440 -17.499 1.00 85.19 114 GLU A CA 1
ATOM 879 C C . GLU A 1 114 ? 14.176 -2.244 -18.420 1.00 85.19 114 GLU A C 1
ATOM 881 O O . GLU A 1 114 ? 14.563 -1.749 -19.480 1.00 85.19 114 GLU A O 1
ATOM 886 N N . ARG A 1 115 ? 14.473 -3.504 -18.076 1.00 87.44 115 ARG A N 1
ATOM 887 C CA . ARG A 1 115 ? 15.299 -4.384 -18.916 1.00 87.44 115 ARG A CA 1
ATOM 888 C C . ARG A 1 115 ? 14.673 -4.651 -20.279 1.00 87.44 115 ARG A C 1
ATOM 890 O O . ARG A 1 115 ? 15.375 -4.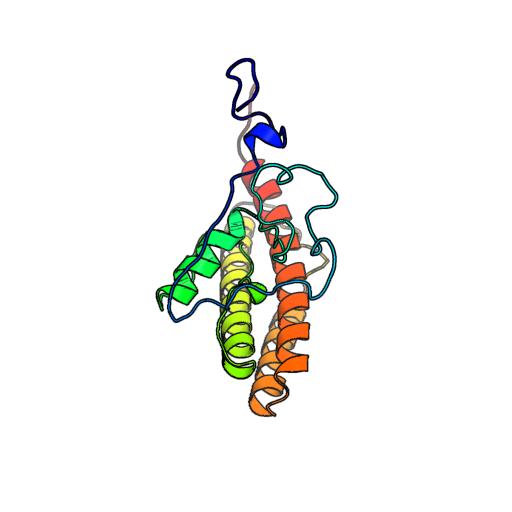588 -21.287 1.00 87.44 115 ARG A O 1
ATOM 897 N N . GLU A 1 116 ? 13.371 -4.920 -20.320 1.00 87.44 116 GLU A N 1
ATOM 898 C CA . GLU A 1 116 ? 12.631 -5.066 -21.578 1.00 87.44 116 GLU A CA 1
ATOM 899 C C . GLU A 1 116 ? 12.748 -3.792 -22.418 1.00 87.44 116 GLU A C 1
ATOM 901 O O . GLU A 1 116 ? 13.109 -3.844 -23.595 1.00 87.44 116 GLU A O 1
ATOM 906 N N . LYS A 1 117 ? 12.558 -2.622 -21.796 1.00 84.12 117 LYS A N 1
ATOM 907 C CA . LYS A 1 117 ? 12.664 -1.342 -22.494 1.00 84.12 117 LYS A CA 1
ATOM 908 C C . LYS A 1 117 ? 14.064 -1.093 -23.045 1.00 84.12 117 LYS A C 1
ATOM 910 O O . LYS A 1 117 ? 14.186 -0.635 -24.179 1.00 84.12 117 LYS A O 1
ATOM 915 N N . MET A 1 118 ? 15.104 -1.397 -22.270 1.00 87.44 118 MET A N 1
ATOM 916 C CA . MET A 1 118 ? 16.504 -1.290 -22.689 1.00 87.44 118 MET A CA 1
ATOM 917 C C . MET A 1 118 ? 16.820 -2.159 -23.908 1.00 87.44 118 MET A C 1
ATOM 919 O O . MET A 1 118 ? 17.616 -1.746 -24.747 1.00 87.44 118 MET A O 1
ATOM 923 N N . ALA A 1 119 ? 16.200 -3.336 -24.019 1.00 89.62 119 ALA A N 1
ATOM 924 C CA . ALA A 1 119 ? 16.391 -4.230 -25.158 1.00 89.62 119 ALA A CA 1
ATOM 925 C C . ALA A 1 119 ? 15.711 -3.719 -26.443 1.00 89.62 119 ALA A C 1
ATOM 927 O O . ALA A 1 119 ? 16.156 -4.044 -27.543 1.00 89.62 119 ALA A O 1
ATOM 928 N N . GLU A 1 120 ? 14.651 -2.916 -26.320 1.00 88.12 120 GLU A N 1
ATOM 929 C CA . GLU A 1 120 ? 13.880 -2.407 -27.461 1.00 88.12 120 GLU A CA 1
ATOM 930 C C . GLU A 1 120 ? 14.366 -1.053 -28.003 1.00 88.12 120 GLU A C 1
ATOM 932 O O . GLU A 1 120 ? 14.098 -0.724 -29.161 1.00 88.12 120 GLU A O 1
ATOM 937 N N . VAL A 1 121 ? 15.041 -0.231 -27.189 1.00 84.88 121 VAL A N 1
ATOM 938 C CA . VAL A 1 121 ? 15.418 1.141 -27.572 1.00 84.88 121 VAL A CA 1
ATOM 939 C C . VAL A 1 121 ? 16.921 1.297 -27.793 1.00 84.88 121 VAL A C 1
ATOM 941 O O . VAL A 1 121 ? 17.734 0.880 -26.980 1.00 84.88 121 VAL A O 1
ATOM 944 N N . LEU A 1 122 ? 17.300 1.992 -28.871 1.00 82.75 122 LEU A N 1
ATOM 945 C CA . LEU A 1 122 ? 18.711 2.237 -29.211 1.00 82.75 122 LEU A CA 1
ATOM 946 C C . LEU A 1 122 ? 19.458 3.080 -28.162 1.00 82.75 122 LEU A C 1
ATOM 948 O O . LEU A 1 122 ? 20.651 2.888 -27.956 1.00 82.75 122 LEU A O 1
ATOM 952 N N . HIS A 1 123 ? 18.768 4.024 -27.514 1.00 84.69 123 HIS A N 1
ATOM 953 C CA . HIS A 1 123 ? 19.344 4.914 -26.504 1.00 84.69 123 HIS A CA 1
ATOM 954 C C . HIS A 1 123 ? 18.437 4.972 -25.280 1.00 84.69 123 HIS A C 1
ATOM 956 O O . HIS A 1 123 ? 17.562 5.835 -25.171 1.00 84.69 123 HIS A O 1
ATOM 962 N N . TYR A 1 124 ? 18.638 4.034 -24.358 1.00 84.06 124 TYR A N 1
ATOM 963 C CA . TYR A 1 124 ? 17.945 4.060 -23.080 1.00 84.06 124 TYR A CA 1
ATOM 964 C C . TYR A 1 124 ? 18.510 5.163 -22.182 1.00 84.06 124 TYR A C 1
ATOM 966 O O . TYR A 1 124 ? 19.725 5.338 -22.078 1.00 84.06 124 TYR A O 1
ATOM 974 N N . LYS A 1 125 ? 17.622 5.895 -21.506 1.00 81.38 125 LYS A N 1
ATOM 975 C CA . LYS A 1 125 ? 17.993 6.847 -20.462 1.00 81.38 125 LYS A CA 1
ATOM 976 C C . LYS A 1 125 ? 17.290 6.435 -19.170 1.00 81.38 125 LYS A C 1
ATOM 978 O O . LYS A 1 125 ? 16.061 6.523 -19.138 1.00 81.38 125 LYS A O 1
ATOM 983 N N . PRO A 1 126 ? 18.034 6.032 -18.124 1.00 77.31 126 PRO A N 1
ATOM 984 C CA . PRO A 1 126 ? 17.428 5.662 -16.855 1.00 77.31 126 PRO A CA 1
ATOM 985 C C . PRO A 1 126 ? 16.726 6.864 -16.234 1.00 77.31 126 PRO A C 1
ATOM 987 O O . PRO A 1 126 ? 17.129 8.022 -16.424 1.00 77.31 126 PRO A O 1
ATOM 990 N N . TYR A 1 127 ? 15.670 6.592 -15.476 1.00 72.38 127 TYR A N 1
ATOM 991 C CA . TYR A 1 127 ? 14.981 7.639 -14.747 1.00 72.38 127 TYR A CA 1
ATOM 992 C C . TYR A 1 127 ? 15.900 8.192 -13.637 1.00 72.38 127 TYR A C 1
ATOM 994 O O . TYR A 1 127 ? 16.314 7.452 -12.748 1.00 72.38 127 TYR A O 1
ATOM 1002 N N . PRO A 1 128 ? 16.220 9.501 -13.630 1.00 67.25 128 PRO A N 1
ATOM 1003 C CA . PRO A 1 128 ? 17.269 10.057 -12.768 1.00 67.25 128 PRO A CA 1
ATOM 1004 C C . PRO A 1 128 ? 16.943 10.010 -11.269 1.00 67.25 128 PRO A C 1
ATOM 1006 O O . PRO A 1 128 ? 17.839 10.163 -10.443 1.00 67.25 128 PRO A O 1
ATOM 1009 N N . GLY A 1 129 ? 15.674 9.811 -10.896 1.00 67.19 129 GLY A N 1
ATOM 1010 C CA . GLY A 1 129 ? 15.282 9.633 -9.496 1.00 67.19 129 GLY A CA 1
ATOM 1011 C C . GLY A 1 129 ? 15.642 8.259 -8.919 1.00 67.19 129 GLY A C 1
ATOM 1012 O O . GLY A 1 129 ? 15.506 8.070 -7.710 1.00 67.19 129 GLY A O 1
ATOM 1013 N N . PHE A 1 130 ? 16.096 7.327 -9.762 1.00 66.50 130 PHE A N 1
ATOM 1014 C CA . PHE A 1 130 ? 16.388 5.940 -9.423 1.00 66.50 130 PHE A CA 1
ATOM 1015 C C . PHE A 1 130 ? 17.841 5.618 -9.765 1.00 66.50 130 PHE A C 1
ATOM 1017 O O . PHE A 1 130 ? 18.216 5.481 -10.922 1.00 66.50 130 PHE A O 1
ATOM 1024 N N . ALA A 1 131 ? 18.665 5.486 -8.731 1.00 67.62 131 ALA A N 1
ATOM 1025 C CA . ALA A 1 131 ? 19.801 4.583 -8.816 1.00 67.62 131 ALA A CA 1
ATOM 1026 C C . ALA A 1 131 ? 19.303 3.269 -8.217 1.00 67.62 131 ALA A C 1
ATOM 1028 O O . ALA A 1 131 ? 18.807 3.325 -7.090 1.00 67.62 131 ALA A O 1
ATOM 1029 N N . GLU A 1 132 ? 19.394 2.147 -8.945 1.00 66.12 132 GLU A N 1
ATOM 1030 C CA . GLU A 1 132 ? 18.974 0.816 -8.458 1.00 66.12 132 GLU A CA 1
ATOM 1031 C C . GLU A 1 132 ? 19.461 0.626 -7.018 1.00 66.12 132 GLU A C 1
ATOM 1033 O O . GLU A 1 132 ? 18.648 0.558 -6.094 1.00 66.12 132 GLU A O 1
ATOM 1038 N N . THR A 1 133 ? 20.775 0.806 -6.816 1.00 71.00 133 THR A N 1
ATOM 1039 C CA . THR A 1 133 ? 21.467 0.694 -5.521 1.00 71.00 133 THR A CA 1
ATOM 1040 C C . THR A 1 133 ? 20.826 1.499 -4.394 1.00 71.00 133 THR A C 1
ATOM 1042 O O . THR A 1 133 ? 20.910 1.122 -3.228 1.00 71.00 133 THR A O 1
ATOM 1045 N N . ARG A 1 134 ? 20.157 2.616 -4.696 1.00 85.25 134 ARG A N 1
ATOM 1046 C CA . ARG A 1 134 ? 19.451 3.429 -3.701 1.00 85.25 134 ARG A CA 1
ATOM 1047 C C . ARG A 1 134 ? 18.150 2.776 -3.238 1.00 85.25 134 ARG A C 1
ATOM 1049 O O . ARG A 1 134 ? 17.800 2.948 -2.072 1.00 85.25 134 ARG A O 1
ATOM 1056 N N . ILE A 1 135 ? 17.429 2.080 -4.114 1.00 90.38 135 ILE A N 1
ATOM 1057 C CA . ILE A 1 135 ? 16.205 1.355 -3.758 1.00 90.38 135 ILE A CA 1
ATOM 1058 C C . ILE A 1 135 ? 16.555 0.084 -3.002 1.00 90.38 135 ILE A C 1
ATOM 1060 O O . ILE A 1 135 ? 15.982 -0.125 -1.936 1.00 90.38 135 ILE A O 1
ATOM 1064 N N . GLU A 1 136 ? 17.543 -0.702 -3.444 1.00 91.94 136 GLU A N 1
ATOM 1065 C CA . GLU A 1 136 ? 17.941 -1.883 -2.665 1.00 91.94 136 GLU A CA 1
ATOM 1066 C C . GLU A 1 136 ? 18.432 -1.505 -1.265 1.00 91.94 136 GLU A C 1
ATOM 1068 O O . GLU A 1 136 ? 18.050 -2.154 -0.293 1.00 91.94 136 GLU A O 1
ATOM 1073 N N . ASN A 1 137 ? 19.191 -0.411 -1.124 1.00 93.94 137 ASN A N 1
ATOM 1074 C CA . ASN A 1 137 ? 19.601 0.087 0.192 1.00 93.94 137 ASN A CA 1
ATOM 1075 C C . ASN A 1 137 ? 18.403 0.507 1.063 1.00 93.94 137 ASN A C 1
ATOM 1077 O O . ASN A 1 1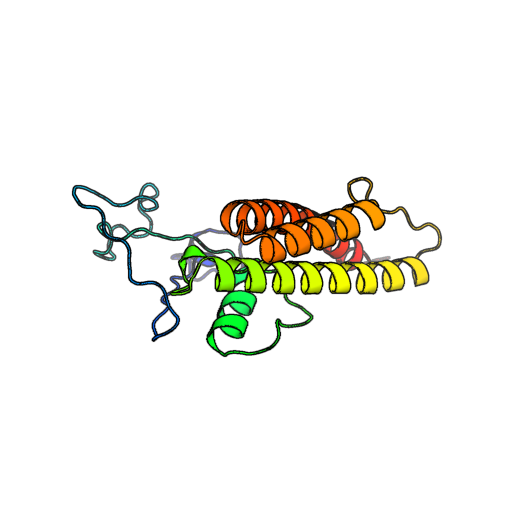37 ? 18.429 0.302 2.275 1.00 93.94 137 ASN A O 1
ATOM 1081 N N . ARG A 1 138 ? 17.342 1.078 0.473 1.00 95.12 138 ARG A N 1
ATOM 1082 C CA . ARG A 1 138 ? 16.101 1.395 1.204 1.00 95.12 138 ARG A CA 1
ATOM 1083 C C . ARG A 1 138 ? 15.381 0.128 1.650 1.00 95.12 138 ARG A C 1
ATOM 1085 O O . ARG A 1 138 ? 14.996 0.053 2.809 1.00 95.12 138 ARG A O 1
ATOM 1092 N N . LEU A 1 139 ? 15.239 -0.862 0.768 1.00 96.88 139 LEU A N 1
ATOM 1093 C CA . LEU A 1 139 ? 14.608 -2.145 1.092 1.00 96.88 139 LEU A CA 1
ATOM 1094 C C . LEU A 1 139 ? 15.378 -2.887 2.196 1.00 96.88 139 LEU A C 1
ATOM 1096 O O . LEU A 1 139 ? 14.763 -3.383 3.135 1.00 96.88 139 LEU A O 1
ATOM 1100 N N . ALA A 1 140 ? 16.712 -2.894 2.132 1.00 97.69 140 ALA A N 1
ATOM 1101 C CA . ALA A 1 140 ? 17.566 -3.467 3.171 1.00 97.69 140 ALA A CA 1
ATOM 1102 C C . ALA A 1 140 ? 17.450 -2.710 4.506 1.00 97.69 140 ALA A C 1
ATOM 1104 O O . ALA A 1 140 ? 17.394 -3.329 5.565 1.00 97.69 140 ALA A O 1
ATOM 1105 N N . SER A 1 141 ? 17.364 -1.376 4.464 1.00 98.00 141 SER A N 1
ATOM 1106 C CA . SER A 1 141 ? 17.130 -0.543 5.652 1.00 98.00 141 SER A CA 1
ATOM 1107 C C . SER A 1 141 ? 15.783 -0.853 6.308 1.00 98.00 141 SER A C 1
ATOM 1109 O O . SER A 1 141 ? 15.728 -1.012 7.522 1.00 98.00 141 SER A O 1
ATOM 1111 N N . ILE A 1 142 ? 14.709 -0.979 5.520 1.00 98.38 142 ILE A N 1
ATOM 1112 C CA . ILE A 1 142 ? 13.377 -1.348 6.024 1.00 98.38 142 ILE A CA 1
ATOM 1113 C C . ILE A 1 142 ? 13.428 -2.722 6.695 1.00 98.38 142 ILE A C 1
ATOM 1115 O O . ILE A 1 142 ? 12.886 -2.907 7.781 1.00 98.38 142 ILE A O 1
ATOM 1119 N N . GLU A 1 143 ? 14.093 -3.688 6.063 1.00 98.44 143 GLU A N 1
ATOM 1120 C CA . GLU A 1 143 ? 14.262 -5.025 6.625 1.00 98.44 143 GLU A CA 1
ATOM 1121 C C . GLU A 1 143 ? 15.036 -4.999 7.952 1.00 98.44 143 GLU A C 1
ATOM 1123 O O . GLU A 1 143 ? 14.619 -5.657 8.904 1.00 98.44 143 GLU A O 1
ATOM 1128 N N . GLY A 1 144 ? 16.089 -4.181 8.051 1.00 98.50 144 GLY A N 1
ATOM 1129 C CA . GLY A 1 144 ? 16.813 -3.933 9.301 1.00 98.50 144 GLY A CA 1
ATOM 1130 C C . GLY A 1 144 ? 15.914 -3.363 10.402 1.00 98.50 144 GLY A C 1
ATOM 1131 O O . GLY A 1 144 ? 15.878 -3.910 11.500 1.00 98.50 144 GLY A O 1
ATOM 1132 N N . LEU A 1 145 ? 15.100 -2.348 10.093 1.00 98.62 145 LEU A N 1
ATOM 1133 C CA . LEU A 1 145 ? 14.143 -1.771 11.049 1.00 98.62 145 LEU A CA 1
ATOM 1134 C C . LEU A 1 145 ? 13.118 -2.805 11.541 1.00 98.62 145 LEU A C 1
ATOM 1136 O O . LEU A 1 145 ? 12.785 -2.835 12.724 1.00 98.62 145 LEU A O 1
ATOM 1140 N N . ILE A 1 146 ? 12.644 -3.693 10.660 1.00 98.50 146 ILE A N 1
ATOM 1141 C CA . ILE A 1 146 ? 11.746 -4.793 11.045 1.00 98.50 146 ILE A CA 1
ATOM 1142 C C . ILE A 1 146 ? 12.457 -5.778 11.982 1.00 98.50 146 ILE A C 1
ATOM 1144 O O . ILE A 1 146 ? 11.848 -6.232 12.951 1.00 98.50 146 ILE A O 1
ATOM 1148 N N . GLN A 1 147 ? 13.726 -6.109 11.723 1.00 98.38 147 GLN A N 1
ATOM 1149 C CA . GLN A 1 147 ? 14.522 -6.988 12.593 1.00 98.38 147 GLN A CA 1
ATOM 1150 C C . GLN A 1 147 ? 14.767 -6.361 13.974 1.00 98.38 147 GLN A C 1
ATOM 1152 O O . GLN A 1 147 ? 14.721 -7.060 14.986 1.00 98.38 147 GLN A O 1
ATOM 1157 N N . GLU A 1 148 ? 14.964 -5.045 14.018 1.00 98.31 148 GLU A N 1
ATOM 1158 C CA . GLU A 1 148 ? 15.097 -4.248 15.243 1.00 98.31 148 GLU A CA 1
ATOM 1159 C C . GLU A 1 148 ? 13.751 -3.988 15.948 1.00 98.31 148 GLU A C 1
ATOM 1161 O O . GLU A 1 148 ? 13.727 -3.443 17.050 1.00 98.31 148 GLU A O 1
ATOM 1166 N N . GLN A 1 149 ? 12.635 -4.426 15.352 1.00 98.25 149 GLN A N 1
ATOM 1167 C CA . GLN A 1 149 ? 11.258 -4.222 15.820 1.00 98.25 149 GLN A CA 1
ATOM 1168 C C . GLN A 1 149 ? 10.799 -2.754 15.837 1.00 98.25 149 GLN A C 1
ATOM 1170 O O . GLN A 1 149 ? 9.770 -2.432 16.438 1.00 98.25 149 GLN A O 1
ATOM 1175 N N . ASP A 1 150 ? 11.497 -1.862 15.128 1.00 98.38 150 ASP A N 1
ATOM 1176 C CA . ASP A 1 150 ? 11.028 -0.499 14.875 1.00 98.38 150 ASP A CA 1
ATOM 1177 C C . ASP A 1 150 ? 10.040 -0.486 13.698 1.00 98.38 150 ASP A C 1
ATOM 1179 O O . ASP A 1 150 ? 10.305 -0.016 12.587 1.00 98.38 150 ASP A O 1
ATOM 1183 N N . TYR A 1 151 ? 8.854 -1.045 13.944 1.00 98.50 151 TYR A N 1
ATOM 1184 C CA . TYR A 1 151 ? 7.815 -1.175 12.923 1.00 98.50 151 TYR A CA 1
ATOM 1185 C C . TYR A 1 151 ? 7.255 0.172 12.469 1.00 98.50 151 TYR A C 1
ATOM 1187 O O . TYR A 1 151 ? 6.813 0.296 11.330 1.00 98.50 151 TYR A O 1
ATOM 1195 N N . THR A 1 152 ? 7.288 1.191 13.332 1.00 97.62 152 THR A N 1
ATOM 1196 C CA . THR A 1 152 ? 6.791 2.526 12.978 1.00 97.62 152 THR A CA 1
ATOM 1197 C C . THR A 1 152 ? 7.708 3.170 11.945 1.00 97.62 152 THR A C 1
ATOM 1199 O O . THR A 1 152 ? 7.228 3.639 10.909 1.00 97.62 152 THR A O 1
ATOM 1202 N N . ALA A 1 153 ? 9.025 3.140 12.177 1.00 97.88 153 ALA A N 1
ATOM 1203 C CA . ALA A 1 153 ? 9.987 3.625 11.197 1.00 97.88 153 ALA A CA 1
ATOM 1204 C C . ALA A 1 153 ? 9.966 2.775 9.919 1.00 97.88 153 ALA A C 1
ATOM 1206 O O . ALA A 1 153 ? 10.011 3.330 8.819 1.00 97.88 153 ALA A O 1
ATOM 1207 N N . ALA A 1 154 ? 9.830 1.449 10.044 1.00 98.31 154 ALA A N 1
ATOM 1208 C CA . ALA A 1 154 ? 9.739 0.552 8.895 1.00 98.31 154 ALA A CA 1
ATOM 1209 C C . ALA A 1 154 ? 8.526 0.862 8.004 1.00 98.31 154 ALA A C 1
ATOM 1211 O O . ALA A 1 154 ? 8.672 0.929 6.783 1.00 98.31 154 ALA A O 1
ATOM 1212 N N . ILE A 1 155 ? 7.344 1.089 8.591 1.00 97.88 155 ILE A N 1
ATOM 1213 C CA . ILE A 1 155 ? 6.131 1.483 7.856 1.00 97.88 155 ILE A CA 1
ATOM 1214 C C . ILE A 1 155 ? 6.363 2.809 7.133 1.00 97.88 155 ILE A C 1
ATOM 1216 O O . ILE A 1 155 ? 6.165 2.882 5.923 1.00 97.88 155 ILE A O 1
ATOM 1220 N N . GLN A 1 156 ? 6.861 3.828 7.840 1.00 96.69 156 GLN A N 1
ATOM 1221 C CA . GLN A 1 156 ? 7.097 5.146 7.249 1.00 96.69 156 GLN A CA 1
ATOM 1222 C C . GLN A 1 156 ? 8.092 5.084 6.080 1.00 96.69 156 GLN A C 1
ATOM 1224 O O . GLN A 1 156 ? 7.849 5.656 5.018 1.00 96.69 156 GLN A O 1
ATOM 1229 N N . GLN A 1 157 ? 9.206 4.366 6.248 1.00 96.44 157 GLN A N 1
ATOM 1230 C CA . GLN A 1 157 ? 10.209 4.224 5.194 1.00 96.44 157 GLN A CA 1
ATOM 1231 C C . GLN A 1 157 ? 9.693 3.382 4.015 1.00 96.44 157 GLN A C 1
ATOM 1233 O O . GLN A 1 157 ? 10.074 3.643 2.868 1.00 96.44 157 GLN A O 1
ATOM 1238 N N . SER A 1 158 ? 8.825 2.401 4.276 1.00 96.00 158 SER A N 1
ATOM 1239 C CA . SER A 1 158 ? 8.168 1.615 3.229 1.00 96.00 158 SER A CA 1
ATOM 1240 C C . SER A 1 158 ? 7.213 2.471 2.406 1.00 96.00 158 SER A C 1
ATOM 1242 O O . SER A 1 158 ? 7.329 2.463 1.184 1.00 96.00 158 SER A O 1
ATOM 1244 N N . ASP A 1 159 ? 6.360 3.274 3.047 1.00 92.56 159 ASP A N 1
ATOM 1245 C CA . ASP A 1 159 ? 5.445 4.203 2.368 1.00 92.56 159 ASP A CA 1
ATOM 1246 C C . ASP A 1 159 ? 6.210 5.206 1.492 1.00 92.56 159 ASP A C 1
ATOM 1248 O O . ASP A 1 159 ? 5.874 5.422 0.327 1.00 92.56 159 ASP A O 1
ATOM 1252 N N . ASP A 1 160 ? 7.296 5.785 2.011 1.00 91.62 160 ASP A N 1
ATOM 1253 C CA . ASP A 1 160 ? 8.136 6.708 1.241 1.00 91.62 160 ASP A CA 1
ATOM 1254 C C . ASP A 1 160 ? 8.789 6.023 0.028 1.00 91.62 160 ASP A C 1
ATOM 1256 O O . ASP A 1 160 ? 8.968 6.637 -1.030 1.00 91.62 160 ASP A O 1
ATOM 1260 N N . THR A 1 161 ? 9.152 4.747 0.173 1.00 91.88 161 THR A N 1
ATOM 1261 C CA . THR A 1 161 ? 9.748 3.943 -0.901 1.00 91.88 161 THR A CA 1
ATOM 1262 C C . THR A 1 161 ? 8.703 3.557 -1.947 1.00 91.88 161 THR A C 1
ATOM 1264 O O . THR A 1 161 ? 8.972 3.702 -3.139 1.00 91.88 161 THR A O 1
ATOM 1267 N N . LEU A 1 162 ? 7.500 3.159 -1.528 1.00 90.06 162 LEU A N 1
ATOM 1268 C CA . LEU A 1 162 ? 6.363 2.871 -2.405 1.00 90.06 162 LEU A CA 1
ATOM 1269 C C . LEU A 1 162 ? 5.971 4.096 -3.229 1.00 90.06 162 LEU A C 1
ATOM 1271 O O . LEU A 1 162 ? 5.935 4.018 -4.452 1.00 90.06 162 LEU A O 1
ATOM 1275 N N . ARG A 1 163 ? 5.823 5.267 -2.600 1.00 85.75 163 ARG A N 1
ATOM 1276 C CA . ARG A 1 163 ? 5.521 6.520 -3.315 1.00 85.75 163 ARG A CA 1
ATOM 1277 C C . ARG A 1 163 ? 6.566 6.858 -4.374 1.00 85.75 163 ARG A C 1
ATOM 1279 O O . ARG A 1 163 ? 6.238 7.375 -5.445 1.00 85.75 163 ARG A O 1
ATOM 1286 N N . LEU A 1 164 ? 7.839 6.592 -4.076 1.00 85.81 164 LEU A N 1
ATOM 1287 C CA . LEU A 1 164 ? 8.931 6.779 -5.025 1.00 85.81 164 LEU A CA 1
ATOM 1288 C C . LEU A 1 164 ? 8.829 5.784 -6.196 1.00 85.81 164 LEU A C 1
ATOM 1290 O O . LEU A 1 164 ? 8.984 6.202 -7.344 1.00 85.81 164 LEU A O 1
ATOM 1294 N N . LEU A 1 165 ? 8.547 4.508 -5.913 1.00 85.31 165 LEU A N 1
ATOM 1295 C CA . LEU A 1 165 ? 8.367 3.428 -6.893 1.00 85.31 165 LEU A CA 1
ATOM 1296 C C . LEU A 1 165 ? 7.177 3.674 -7.820 1.00 85.31 165 LEU A C 1
ATOM 1298 O O . LEU A 1 165 ? 7.352 3.717 -9.040 1.00 85.31 165 LEU A O 1
ATOM 1302 N N . CYS A 1 166 ? 6.001 3.934 -7.253 1.00 78.69 166 CYS A N 1
ATOM 1303 C CA . CYS A 1 166 ? 4.776 4.210 -7.993 1.00 78.69 166 CYS A CA 1
ATOM 1304 C C . CYS A 1 166 ? 4.979 5.383 -8.957 1.00 78.69 166 CYS A C 1
ATOM 1306 O O . CYS A 1 166 ? 4.688 5.268 -10.147 1.00 78.69 166 CYS A O 1
ATOM 1308 N N . LYS A 1 167 ? 5.569 6.495 -8.492 1.00 75.06 167 LYS A N 1
ATOM 1309 C CA . LYS A 1 167 ? 5.831 7.676 -9.336 1.00 75.06 167 LYS A CA 1
ATOM 1310 C C . LYS A 1 167 ? 6.668 7.356 -10.582 1.00 75.06 167 LYS A C 1
ATOM 1312 O O . LYS A 1 167 ? 6.465 7.983 -11.622 1.00 75.06 167 LYS A O 1
ATOM 1317 N N . SER A 1 168 ? 7.594 6.408 -10.488 1.00 64.94 168 SER A N 1
ATOM 1318 C CA . SER A 1 168 ? 8.459 6.023 -11.605 1.00 64.94 168 SER A CA 1
ATOM 1319 C C . SER A 1 168 ? 7.816 5.026 -12.552 1.00 64.94 168 SER A C 1
ATOM 1321 O O . SER A 1 168 ? 7.996 5.175 -13.760 1.00 64.94 168 SER A O 1
ATOM 1323 N N . ASP A 1 169 ? 7.034 4.065 -12.053 1.00 58.88 169 ASP A N 1
ATOM 1324 C CA . ASP A 1 169 ? 6.325 3.126 -12.931 1.00 58.88 169 ASP A CA 1
ATOM 1325 C C . ASP A 1 169 ? 5.277 3.855 -13.788 1.00 58.88 169 ASP A C 1
ATOM 1327 O O . ASP A 1 169 ? 5.162 3.592 -14.982 1.00 58.88 169 ASP A O 1
ATOM 1331 N N . TRP A 1 170 ? 4.604 4.882 -13.251 1.00 58.88 170 TRP A N 1
ATOM 1332 C CA . TRP A 1 170 ? 3.731 5.760 -14.048 1.00 58.88 170 TRP A CA 1
ATOM 1333 C C . TRP A 1 170 ? 4.462 6.428 -15.220 1.00 58.88 170 TRP A C 1
ATOM 1335 O O . TRP A 1 170 ? 3.917 6.528 -16.321 1.00 58.88 170 TRP A O 1
ATOM 1345 N N . LEU A 1 171 ? 5.701 6.877 -15.010 1.00 55.28 171 LEU A N 1
ATOM 1346 C CA . LEU A 1 171 ? 6.508 7.473 -16.074 1.00 55.28 171 LEU A CA 1
ATOM 1347 C C . LEU A 1 171 ? 6.965 6.410 -17.077 1.00 55.28 171 LEU A C 1
ATOM 1349 O O . LEU A 1 171 ? 6.868 6.640 -18.282 1.00 55.28 171 LEU A O 1
ATOM 1353 N N . LEU A 1 172 ? 7.384 5.234 -16.608 1.00 56.50 172 LEU A N 1
ATOM 1354 C CA . LEU A 1 172 ? 7.767 4.114 -17.467 1.00 56.50 172 LEU A CA 1
ATOM 1355 C C . LEU A 1 172 ? 6.589 3.648 -18.342 1.00 56.50 172 LEU A C 1
ATOM 1357 O O . LEU A 1 172 ? 6.743 3.508 -19.554 1.00 56.50 172 LEU A O 1
ATOM 1361 N N . LEU A 1 173 ? 5.387 3.521 -17.773 1.00 54.69 173 LEU A N 1
ATOM 1362 C CA . LEU A 1 173 ? 4.149 3.189 -18.486 1.00 54.69 173 LEU A CA 1
ATOM 1363 C C . LEU A 1 173 ? 3.749 4.259 -19.516 1.00 54.69 173 LEU A C 1
ATOM 1365 O O . LEU A 1 173 ? 3.306 3.914 -20.612 1.00 54.69 173 LEU A O 1
ATOM 1369 N N . GLN A 1 174 ? 3.949 5.551 -19.228 1.00 52.03 174 GLN A N 1
ATOM 1370 C CA . GLN A 1 174 ? 3.761 6.618 -20.225 1.00 52.03 174 GLN A CA 1
ATOM 1371 C C . GLN A 1 174 ? 4.771 6.536 -21.382 1.00 52.03 174 GLN A C 1
ATOM 1373 O O . GLN A 1 174 ? 4.439 6.876 -22.519 1.00 52.03 174 GLN A O 1
ATOM 1378 N N . PHE A 1 175 ? 5.996 6.069 -21.127 1.00 47.31 175 PHE A N 1
ATOM 1379 C CA . PHE A 1 175 ? 6.988 5.816 -22.177 1.00 47.31 175 PHE A CA 1
ATOM 1380 C C . PHE A 1 175 ? 6.706 4.532 -22.972 1.00 47.31 175 PHE A C 1
ATOM 1382 O O . PHE A 1 175 ? 7.033 4.472 -24.161 1.00 47.31 175 PHE A O 1
ATOM 1389 N N . LEU A 1 176 ? 6.093 3.520 -22.351 1.00 45.22 176 LEU A N 1
ATOM 1390 C CA . LEU A 1 176 ? 5.670 2.280 -23.010 1.00 45.22 176 LEU A CA 1
ATOM 1391 C C . LEU A 1 176 ? 4.440 2.504 -23.907 1.00 45.22 176 LEU A C 1
ATOM 1393 O O . LEU A 1 176 ? 4.439 2.060 -25.053 1.00 45.22 176 LEU A O 1
ATOM 1397 N N . SER A 1 177 ? 3.443 3.276 -23.460 1.00 41.34 177 SER A N 1
ATOM 1398 C CA . SER A 1 177 ? 2.228 3.563 -24.248 1.00 41.34 177 SER A CA 1
ATOM 1399 C C . SER A 1 177 ? 2.452 4.494 -25.447 1.00 41.34 177 SER A C 1
ATOM 1401 O O . SER A 1 177 ? 1.644 4.517 -26.373 1.00 41.34 177 SER A O 1
ATOM 1403 N N . ARG A 1 178 ? 3.575 5.224 -25.492 1.00 40.66 178 ARG A N 1
ATOM 1404 C CA . ARG A 1 178 ? 3.984 6.022 -26.664 1.00 40.66 178 ARG A CA 1
ATOM 1405 C C . ARG A 1 178 ? 4.692 5.210 -27.755 1.00 40.66 178 ARG A C 1
ATOM 1407 O O . ARG A 1 178 ? 5.021 5.756 -28.805 1.00 40.66 178 ARG A O 1
ATOM 1414 N N . GLY A 1 179 ? 4.903 3.911 -27.551 1.00 37.19 179 GLY A N 1
ATOM 1415 C CA . GLY A 1 179 ? 5.497 3.006 -28.532 1.00 37.19 179 GLY A CA 1
ATOM 1416 C C . GLY A 1 179 ? 4.467 2.316 -29.427 1.00 37.19 179 GLY A C 1
ATOM 1417 O O . GLY A 1 179 ? 4.316 1.109 -29.305 1.00 37.19 179 GLY A O 1
ATOM 1418 N N . ARG A 1 180 ? 3.768 3.071 -30.292 1.00 35.16 180 ARG A N 1
ATOM 1419 C CA . ARG A 1 180 ? 3.159 2.672 -31.594 1.00 35.16 180 ARG A CA 1
ATOM 1420 C C . ARG A 1 180 ? 1.995 3.599 -31.951 1.00 35.16 180 ARG A C 1
ATOM 1422 O O . ARG A 1 180 ? 0.833 3.236 -31.831 1.00 35.16 180 ARG A O 1
ATOM 1429 N N . VAL A 1 181 ? 2.323 4.772 -32.481 1.00 25.11 181 VAL A N 1
ATOM 1430 C CA . VAL A 1 181 ? 1.480 5.450 -33.474 1.00 25.11 181 VAL A CA 1
ATOM 1431 C C . VAL A 1 181 ? 2.427 6.044 -34.518 1.00 25.11 181 VAL A C 1
ATOM 1433 O O . VAL A 1 181 ? 2.746 7.226 -34.498 1.00 25.11 181 VAL A O 1
ATOM 1436 N N . CYS A 1 182 ? 2.931 5.194 -35.416 1.00 27.72 182 CYS A N 1
ATOM 1437 C CA . CYS A 1 182 ? 3.206 5.654 -36.772 1.00 27.72 182 CYS A CA 1
ATOM 1438 C C . CYS A 1 182 ? 1.842 5.735 -37.457 1.00 27.72 182 CYS A C 1
ATOM 1440 O O . CYS A 1 182 ? 1.309 4.718 -37.893 1.00 27.72 182 CYS A O 1
ATOM 1442 N N . ILE A 1 183 ? 1.260 6.928 -37.490 1.00 29.11 183 ILE A N 1
ATOM 1443 C CA . ILE A 1 183 ? 0.333 7.287 -38.559 1.00 29.11 183 ILE A CA 1
ATOM 1444 C C . ILE A 1 183 ? 1.211 7.984 -39.599 1.00 29.11 183 ILE A C 1
ATOM 1446 O O . ILE A 1 183 ? 1.954 8.903 -39.251 1.00 29.11 183 ILE A O 1
ATOM 1450 N N . LEU A 1 184 ? 1.203 7.439 -40.818 1.00 34.50 184 LEU A N 1
ATOM 1451 C CA . LEU A 1 184 ? 1.716 8.098 -42.020 1.00 34.50 184 LEU A CA 1
ATOM 1452 C C . LEU A 1 184 ? 1.019 9.445 -42.230 1.00 34.50 184 LEU A C 1
ATOM 1454 O O . LEU A 1 184 ? -0.213 9.491 -42.011 1.00 34.50 184 LEU A O 1
#

InterPro domains:
  IPR007070 GPI ethanolamine phosphate transferase 1 [PTHR12250] (1-168)
  IPR017850 Alkaline-phosphatase-like, core domain superfamily [G3DSA:3.40.720.10] (1-102)
  IPR017850 Alkaline-phosphatase-like, core domain superfamily [SSF53649] (4-106)

Sequence (184 aa):
MSDWGSHGDGHPDNTRTPLIVWGSGVAKPRTAKSGKAPGHEDGFSSDWQLDHIYRHDVAQADIASLMAYLAGLEFPVNSVGELLLSFLGATDEQKAKALLVNAREIWEMYRIKEREKMAEVLHYKPYPGFAETRIENRLASIEGLIQEQDYTAAIQQSDDTLRLLCKSDWLLLQFLSRGRVCIL

Secondary structure (DSSP, 8-state):
--TT---SSS-HHHH-------STTBPPPPB-SSSPPSS-TTSTTTTTT-TTB------TTHHHHHHHHHHTPPPPTT--PPP-GGGB---HHHHHHHHHHHHHHHHHHHHHHHHHHHHH-SS----TT--HHHHHHHHHHHHHHHHTT-HHHHHHHHHHHHHHHHHHHHHHHHHHHTS-----

pLDDT: mean 84.24, std 15.94, range [25.11, 98.62]

Organism: Trichophyton rubrum (strain ATCC MYA-4607 / CBS 118892) (NCBI:txid559305)